Protein AF-A0A377XJC2-F1 (afdb_monomer_lite)

Foldseek 3Di:
DPDFDPDPPPCRQPNPLCVDPNSVVVCVVVDSVLSVPLDDVVPCCCPDLPVQDDVNVVVQVVVCVVLLFPTKHWDQAFLLVVLLVVQQVQAAAAAEEAEEPLDDVSNCCRNCVPRNHFYQYFDFDADPVRFTHAGDPVSLALVVSLVSCCVRPVVLSPPQARHSEYEGAQAHPRGHGDQLVVSQVRCFRNYQEYEHAPQQHSCLCVPVVSVSSRPSNDQAAQSGHKYWYKYFCVNPHPADDPPDVSGTGTIITGIHHHDDPPPD

Sequence (264 aa):
MDNSTFACPGASARCVFQKAPAGRQFYDFFGENVFRADMCNADVKLGDLLIHEGSAKHAQKFAAKVFNADKTYFVLNGTSAANKVVTNALLTRGDLVLFDRNNHKSNHHGALIQAGATPVYLEAARNPFGFIGGIDERCFDEHYLRDLIREAAPEKATASRPFRLAVIQLGTYDGTVYNARQVVDKIGHLCDYILFDSAWVGYEQFIPMMADCSPLLLELTPDDPGIFVTQSVHKQQAGSHRRRRSIKKITICAARRASVRTSG

Secondary structure (DSSP, 8-state):
--PPP-SSSTTGGGTTGGGSHHHHHHHHHH-HHHHHS---TT-GGG--TTTT-HHHHHHHHHHHHHTT-SEEEEETB-HHHHHHHHHHHH--TT-EEEEETT--HHHIIIIIIIS-PEEEEEPEEE-TT--EEEE-GGGG-HHHHHHHHHHH-GGGTT-SS-EEEEEE-SB-TTS-B--HHHHHHHHGGGEEEEEEE-TT-S-GGGSGGGGGG-TTSS---TTSPEEEEEEEHHHHSS---TTSTTS-B-EEEEEE--------

InterPro domains:
  IPR000310 Orn/Lys/Arg decarboxylase, major domain [PF01276] (2-239)
  IPR011193 Ornithine/lysine/arginine decarboxylase [PTHR45229] (1-239)
  IPR015421 Pyridoxal phosphate-dependent transferase, major domain [G3DSA:3.40.640.10] (1-248)
  IPR015424 Pyridoxal phosphate-dependent transferase [SSF53383] (3-239)

Organism: Klebsiella pneumoniae (NCBI:txid573)

Structure (mmCIF, N/CA/C/O backbone):
data_AF-A0A377XJC2-F1
#
_entry.id   AF-A0A377XJC2-F1
#
loop_
_atom_site.group_PDB
_atom_site.id
_atom_site.type_symbol
_atom_site.label_atom_id
_atom_site.label_alt_id
_atom_site.label_comp_id
_atom_site.label_asym_id
_atom_site.label_entity_id
_atom_site.label_seq_id
_atom_site.pdbx_PDB_ins_code
_atom_site.Cartn_x
_atom_site.Cartn_y
_atom_site.Cartn_z
_atom_site.occupancy
_atom_site.B_iso_or_equiv
_atom_site.auth_seq_id
_atom_site.auth_comp_id
_atom_site.auth_asym_id
_atom_site.auth_atom_id
_atom_site.pdbx_PDB_model_num
ATOM 1 N N . MET A 1 1 ? 13.275 -0.672 -35.357 1.00 45.28 1 MET A N 1
ATOM 2 C CA . MET A 1 1 ? 12.810 0.733 -35.282 1.00 45.28 1 MET A CA 1
ATOM 3 C C . MET A 1 1 ? 14.036 1.625 -35.365 1.00 45.28 1 MET A C 1
ATOM 5 O O . MET A 1 1 ? 14.743 1.753 -34.373 1.00 45.28 1 MET A O 1
ATOM 9 N N . ASP A 1 2 ? 14.295 2.193 -36.539 1.00 54.94 2 ASP A N 1
ATOM 10 C CA . ASP A 1 2 ? 15.455 3.056 -36.827 1.00 54.94 2 ASP A CA 1
ATOM 11 C C . ASP A 1 2 ? 15.127 4.552 -36.702 1.00 54.94 2 ASP A C 1
ATOM 13 O O . ASP A 1 2 ? 15.748 5.397 -37.336 1.00 54.94 2 ASP A O 1
ATOM 17 N N . ASN A 1 3 ? 14.135 4.900 -35.878 1.00 63.72 3 ASN A N 1
ATOM 18 C CA . ASN A 1 3 ? 13.777 6.297 -35.666 1.00 63.72 3 ASN A CA 1
ATOM 19 C C . ASN A 1 3 ? 14.796 6.972 -34.743 1.00 63.72 3 ASN A C 1
ATOM 21 O O . ASN A 1 3 ? 14.986 6.556 -33.598 1.00 63.72 3 ASN A O 1
ATOM 25 N N . SER A 1 4 ? 15.404 8.051 -35.229 1.00 65.88 4 SER A N 1
ATOM 26 C CA . SER A 1 4 ? 16.179 8.982 -34.411 1.00 65.88 4 SER A CA 1
ATOM 27 C C . SER A 1 4 ? 15.252 9.692 -33.423 1.00 65.88 4 SER A C 1
ATOM 29 O O . SER A 1 4 ? 14.307 10.364 -33.833 1.00 65.88 4 SER A O 1
ATOM 31 N N . THR A 1 5 ? 15.511 9.545 -32.121 1.00 73.75 5 THR A N 1
ATOM 32 C CA . THR A 1 5 ? 14.774 10.270 -31.077 1.00 73.75 5 THR A CA 1
ATOM 33 C C . THR A 1 5 ? 15.467 11.591 -30.744 1.00 73.75 5 THR A C 1
ATOM 35 O O . THR A 1 5 ? 16.640 11.623 -30.361 1.00 73.75 5 THR A O 1
ATOM 38 N N . PHE A 1 6 ? 14.720 12.685 -30.897 1.00 81.56 6 PHE A N 1
ATOM 39 C CA . PHE A 1 6 ? 15.116 14.038 -30.490 1.00 81.56 6 PHE A CA 1
ATOM 40 C C . PHE A 1 6 ? 14.438 14.474 -29.182 1.00 81.56 6 PHE A C 1
ATOM 42 O O . PHE A 1 6 ? 14.660 15.586 -28.709 1.00 81.56 6 PHE A O 1
ATOM 49 N N . ALA A 1 7 ? 13.607 13.605 -28.604 1.00 82.50 7 ALA A N 1
ATOM 50 C CA . ALA A 1 7 ? 12.978 13.819 -27.311 1.00 82.50 7 ALA A CA 1
ATOM 51 C C . ALA A 1 7 ? 13.877 13.305 -26.174 1.00 82.50 7 ALA A C 1
ATOM 53 O O . ALA A 1 7 ? 14.935 12.712 -26.394 1.00 82.50 7 ALA A O 1
ATOM 54 N N . CYS A 1 8 ? 13.452 13.525 -24.929 1.00 83.81 8 CYS A N 1
ATOM 55 C CA . CYS A 1 8 ? 14.100 12.897 -23.785 1.00 83.81 8 CYS A CA 1
ATOM 56 C C . CYS A 1 8 ? 13.982 11.358 -23.846 1.00 83.81 8 CYS A C 1
ATOM 58 O O . CYS A 1 8 ? 13.013 10.840 -24.400 1.00 83.81 8 CYS A O 1
ATOM 60 N N . PRO A 1 9 ? 14.908 10.616 -23.217 1.00 83.94 9 PRO A N 1
ATOM 61 C CA . PRO A 1 9 ? 16.118 11.072 -22.527 1.00 83.94 9 PRO A CA 1
ATOM 62 C C . PRO A 1 9 ? 17.224 11.518 -23.498 1.00 83.94 9 PRO A C 1
ATOM 64 O O . PRO A 1 9 ? 17.494 1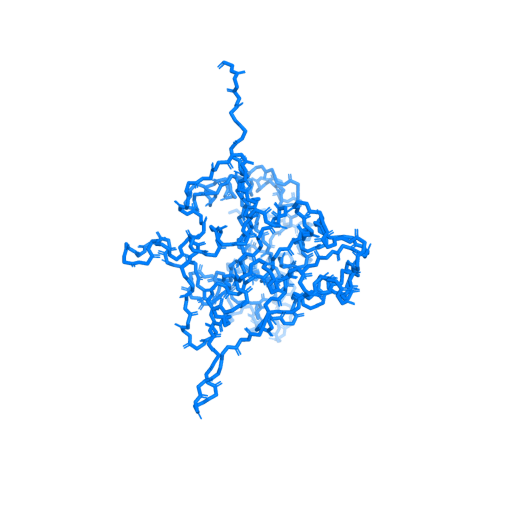0.862 -24.497 1.00 83.94 9 PRO A O 1
ATOM 67 N N . GLY A 1 10 ? 17.940 12.600 -23.159 1.00 78.00 10 GLY A N 1
ATOM 68 C CA . GLY A 1 10 ? 18.969 13.221 -24.019 1.00 78.00 10 GLY A CA 1
ATOM 69 C C . GLY A 1 10 ? 20.204 12.358 -24.319 1.00 78.00 10 GLY A C 1
ATOM 70 O O . GLY A 1 10 ? 21.077 12.764 -25.078 1.00 78.00 10 GLY A O 1
ATOM 71 N N . ALA A 1 11 ? 20.281 11.150 -23.751 1.00 63.25 11 ALA A N 1
ATOM 72 C CA . ALA A 1 11 ? 21.226 10.131 -24.192 1.00 63.25 11 ALA A CA 1
ATOM 73 C C . ALA A 1 11 ? 20.875 9.550 -25.582 1.00 63.25 11 ALA A C 1
ATOM 75 O O . ALA A 1 11 ? 21.709 8.844 -26.161 1.00 63.25 11 ALA A O 1
ATOM 76 N N . SER A 1 12 ? 19.665 9.839 -26.092 1.00 62.97 12 SER A N 1
ATOM 77 C CA . SER A 1 12 ? 19.114 9.458 -27.400 1.00 62.97 12 SER A CA 1
ATOM 78 C C . SER A 1 12 ? 19.504 8.038 -27.800 1.00 62.97 12 SER A C 1
ATOM 80 O O . SER A 1 12 ? 20.212 7.814 -28.783 1.00 62.97 12 SER A O 1
ATOM 82 N N . ALA A 1 13 ? 19.096 7.082 -26.962 1.00 57.19 13 ALA A N 1
ATOM 83 C CA . ALA A 1 13 ? 19.191 5.637 -27.159 1.00 57.19 13 ALA A CA 1
ATOM 84 C C . ALA A 1 13 ? 20.583 5.027 -27.442 1.00 57.19 13 ALA A C 1
ATOM 86 O O . ALA A 1 13 ? 20.635 3.821 -27.642 1.00 57.19 13 ALA A O 1
ATOM 87 N N . ARG A 1 14 ? 21.690 5.790 -27.468 1.00 62.31 14 ARG A N 1
ATOM 88 C CA . ARG A 1 14 ? 23.078 5.307 -27.705 1.00 62.31 14 ARG A CA 1
ATOM 89 C C . ARG A 1 14 ? 24.122 6.420 -27.554 1.00 62.31 14 ARG A C 1
ATOM 91 O O . ARG A 1 14 ? 25.222 6.199 -27.047 1.00 62.31 14 ARG A O 1
ATOM 98 N N . CYS A 1 15 ? 23.788 7.605 -28.066 1.00 64.88 15 CYS A N 1
ATOM 99 C CA . CYS A 1 15 ? 24.768 8.542 -28.616 1.00 64.88 15 CYS A CA 1
ATOM 100 C C . CYS A 1 15 ? 25.668 9.202 -27.565 1.00 64.88 15 CYS A C 1
ATOM 102 O O . CYS A 1 15 ? 26.802 9.552 -27.870 1.00 64.88 15 CYS A O 1
ATOM 104 N N . VAL A 1 16 ? 25.202 9.370 -26.326 1.00 78.38 16 VAL A N 1
ATOM 105 C CA . VAL A 1 16 ? 25.997 10.055 -25.291 1.00 78.38 16 VAL A CA 1
ATOM 106 C C . VAL A 1 16 ? 26.912 9.098 -24.532 1.00 78.38 16 VAL A C 1
ATOM 108 O O . VAL A 1 16 ? 28.078 9.420 -24.319 1.00 78.38 16 VAL A O 1
ATOM 111 N N . PHE A 1 17 ? 26.431 7.908 -24.159 1.00 84.00 17 PHE A N 1
ATOM 112 C CA . PHE A 1 17 ? 27.234 6.968 -23.370 1.00 84.00 17 PHE A CA 1
ATOM 113 C C . PHE A 1 17 ? 28.463 6.477 -24.141 1.00 84.00 17 PHE A C 1
ATOM 115 O O . PHE A 1 17 ? 29.541 6.379 -23.572 1.00 84.00 17 PHE A O 1
ATOM 122 N N . GLN A 1 18 ? 28.353 6.266 -25.452 1.00 84.06 18 GLN A N 1
ATOM 123 C CA . GLN A 1 18 ? 29.476 5.781 -26.259 1.00 84.06 18 GLN A CA 1
ATOM 124 C C . GLN A 1 18 ? 30.562 6.838 -26.536 1.00 84.06 18 GLN A C 1
ATOM 126 O O . GLN A 1 18 ? 31.640 6.477 -26.999 1.00 84.06 18 GLN A O 1
ATOM 131 N N . LYS A 1 19 ? 30.313 8.126 -26.246 1.00 87.38 19 LYS A N 1
ATOM 132 C CA . LYS A 1 19 ? 31.265 9.224 -26.505 1.00 87.38 19 LYS A CA 1
ATOM 133 C C . LYS A 1 19 ? 32.372 9.356 -25.457 1.00 87.38 19 LYS A C 1
ATOM 135 O O . LYS A 1 19 ? 33.352 10.046 -25.715 1.00 87.38 19 LYS A O 1
ATOM 140 N N . ALA A 1 20 ? 32.229 8.723 -24.291 1.00 90.38 20 ALA A N 1
ATOM 141 C CA . ALA A 1 20 ? 33.223 8.759 -23.220 1.00 90.38 20 ALA A CA 1
ATOM 142 C C . ALA A 1 20 ? 33.668 7.335 -22.836 1.00 90.38 20 ALA A C 1
ATOM 144 O O . ALA A 1 20 ? 32.813 6.449 -22.766 1.00 90.38 20 ALA A O 1
ATOM 145 N N . PRO A 1 21 ? 34.953 7.097 -22.499 1.00 93.19 21 PRO A N 1
ATOM 146 C CA . PRO A 1 21 ? 35.447 5.762 -22.142 1.00 93.19 21 PRO A CA 1
ATOM 147 C C . PRO A 1 21 ? 34.654 5.083 -21.013 1.00 93.19 21 PRO A C 1
ATOM 149 O O . PRO A 1 21 ? 34.264 3.923 -21.134 1.00 93.19 21 PRO A O 1
ATOM 152 N N . ALA A 1 22 ? 34.326 5.825 -19.949 1.00 93.88 22 ALA A N 1
ATOM 153 C CA . ALA A 1 22 ? 33.515 5.312 -18.842 1.00 93.88 22 ALA A CA 1
ATOM 154 C C . ALA A 1 22 ? 32.066 5.000 -19.261 1.00 93.88 22 ALA A C 1
ATOM 156 O O . ALA A 1 22 ? 31.475 4.013 -18.823 1.00 93.88 22 ALA A O 1
ATOM 157 N N . GLY A 1 23 ? 31.486 5.825 -20.137 1.00 90.62 23 GLY A N 1
ATOM 158 C CA . GLY A 1 23 ? 30.137 5.600 -20.652 1.00 90.62 23 GLY A CA 1
ATOM 159 C C . GLY A 1 23 ? 30.069 4.394 -21.591 1.00 90.62 23 GLY A C 1
ATOM 160 O O . GLY A 1 23 ? 29.071 3.676 -21.579 1.00 90.62 23 GLY A O 1
ATOM 161 N N . ARG A 1 24 ? 31.138 4.120 -22.350 1.00 90.69 24 ARG A N 1
ATOM 162 C CA . ARG A 1 24 ? 31.224 2.942 -23.214 1.00 90.69 24 ARG A CA 1
ATOM 163 C C . ARG A 1 24 ? 31.226 1.654 -22.396 1.00 90.69 24 ARG A C 1
ATOM 165 O O . ARG A 1 24 ? 30.429 0.771 -22.683 1.00 90.69 24 ARG A O 1
ATOM 172 N N . GLN A 1 25 ? 32.016 1.597 -21.322 1.00 94.00 25 GLN A N 1
ATOM 173 C CA . GLN A 1 25 ? 31.990 0.464 -20.388 1.00 94.00 25 GLN A CA 1
ATOM 174 C C . GLN A 1 25 ? 30.601 0.258 -19.767 1.00 94.00 25 GLN A C 1
ATOM 176 O O . GLN A 1 25 ? 30.126 -0.870 -19.666 1.00 94.00 25 GLN A O 1
ATOM 181 N N . PHE A 1 26 ? 29.918 1.345 -19.388 1.00 91.94 26 PHE A N 1
ATOM 182 C CA . PHE A 1 26 ? 28.549 1.279 -18.871 1.00 91.94 26 PHE A CA 1
ATOM 183 C C . PHE A 1 26 ? 27.562 0.737 -19.918 1.00 91.94 26 PHE A C 1
ATOM 185 O O . PHE A 1 26 ? 26.737 -0.121 -19.605 1.00 91.94 26 PHE A O 1
ATOM 192 N N . TYR A 1 27 ? 27.658 1.210 -21.162 1.00 90.44 27 TYR A N 1
ATOM 193 C CA . TYR A 1 27 ? 26.813 0.754 -22.264 1.00 90.44 27 TYR A CA 1
ATOM 194 C C . TYR A 1 27 ? 27.020 -0.734 -22.562 1.00 90.44 27 TYR A C 1
ATOM 196 O O . TYR A 1 27 ? 26.046 -1.484 -22.624 1.00 90.44 27 TYR A O 1
ATOM 204 N N . ASP A 1 28 ? 28.276 -1.165 -22.678 1.00 92.06 28 ASP A N 1
ATOM 205 C CA . ASP A 1 28 ? 28.629 -2.550 -22.993 1.00 92.06 28 ASP A CA 1
ATOM 206 C C . ASP A 1 28 ? 28.213 -3.506 -21.857 1.00 92.06 28 ASP A C 1
ATOM 208 O O . ASP A 1 28 ? 27.754 -4.614 -22.120 1.00 92.06 28 ASP A O 1
ATOM 212 N N . PHE A 1 29 ? 28.277 -3.061 -20.594 1.00 94.19 29 PHE A N 1
ATOM 213 C CA . PHE A 1 29 ? 27.854 -3.862 -19.441 1.00 94.19 29 PHE A CA 1
ATOM 214 C C . PHE A 1 29 ? 26.336 -4.089 -19.371 1.00 94.19 29 PHE A C 1
ATOM 216 O O . PHE A 1 29 ? 25.887 -5.202 -19.098 1.00 94.19 29 PHE A O 1
ATOM 223 N N . PHE A 1 30 ? 25.523 -3.041 -19.560 1.00 90.38 30 PHE A N 1
ATOM 224 C CA . PHE A 1 30 ? 24.058 -3.164 -19.466 1.00 90.38 30 PHE A CA 1
ATOM 225 C C . PHE A 1 30 ? 23.409 -3.665 -20.757 1.00 90.38 30 PHE A C 1
ATOM 227 O O . PHE A 1 30 ? 22.285 -4.173 -20.713 1.00 90.38 30 PHE A O 1
ATOM 234 N N . GLY A 1 31 ? 24.109 -3.529 -21.879 1.00 89.88 31 GLY A N 1
ATOM 235 C CA . GLY A 1 31 ? 23.603 -3.858 -23.196 1.00 89.88 31 GLY A CA 1
ATOM 236 C C . GLY A 1 31 ? 22.637 -2.805 -23.734 1.00 89.88 31 GLY A C 1
ATOM 237 O O . GLY A 1 31 ? 21.971 -2.060 -23.013 1.00 89.88 31 GLY A O 1
ATOM 238 N N . GLU A 1 32 ? 22.539 -2.774 -25.056 1.00 87.25 32 GLU A N 1
ATOM 239 C CA . GLU A 1 32 ? 21.805 -1.762 -25.808 1.00 87.25 32 GLU A CA 1
ATOM 240 C C . GLU A 1 32 ? 20.317 -1.651 -25.438 1.00 87.25 32 GLU A C 1
ATOM 242 O O . GLU A 1 32 ? 19.772 -0.549 -25.338 1.00 87.25 32 GLU A O 1
ATOM 247 N N . ASN A 1 33 ? 19.649 -2.789 -25.240 1.00 89.19 33 ASN A N 1
ATOM 248 C CA . ASN A 1 33 ? 18.191 -2.842 -25.129 1.00 89.19 33 ASN A CA 1
ATOM 249 C C . ASN A 1 33 ? 17.649 -2.022 -23.951 1.00 89.19 33 ASN A C 1
ATOM 251 O O . ASN A 1 33 ? 16.579 -1.430 -24.068 1.00 89.19 33 ASN A O 1
ATOM 255 N N . VAL A 1 34 ? 18.396 -1.926 -22.845 1.00 87.50 34 VAL A N 1
ATOM 256 C CA . VAL A 1 34 ? 18.001 -1.116 -21.679 1.00 87.50 34 VAL A CA 1
ATOM 257 C C . VAL A 1 34 ? 17.933 0.369 -22.033 1.00 87.50 34 VAL A C 1
ATOM 259 O O . VAL A 1 34 ? 17.029 1.061 -21.578 1.00 87.50 34 VAL A O 1
ATOM 262 N N . PHE A 1 35 ? 18.856 0.857 -22.861 1.00 86.12 35 PHE A N 1
ATOM 263 C CA . PHE A 1 35 ? 18.895 2.256 -23.291 1.00 86.12 35 PHE A CA 1
ATOM 264 C C . PHE A 1 35 ? 17.875 2.554 -24.383 1.00 86.12 35 PHE A C 1
ATOM 266 O O . PHE A 1 35 ? 17.343 3.656 -24.444 1.00 86.12 35 PHE A O 1
ATOM 273 N N . ARG A 1 36 ? 17.585 1.572 -25.241 1.00 85.38 36 ARG A N 1
ATOM 274 C CA . ARG A 1 36 ? 16.547 1.702 -26.270 1.00 85.38 36 ARG A CA 1
ATOM 275 C C . ARG A 1 36 ? 15.135 1.695 -25.699 1.00 85.38 36 ARG A C 1
ATOM 277 O O . ARG A 1 36 ? 14.255 2.319 -26.276 1.00 85.38 36 ARG A O 1
ATOM 284 N N . ALA A 1 37 ? 14.923 0.980 -24.598 1.00 87.56 37 ALA A N 1
ATOM 285 C CA . ALA A 1 37 ? 13.645 0.945 -23.898 1.00 87.56 37 ALA A CA 1
ATOM 286 C C . ALA A 1 37 ? 13.423 2.161 -22.976 1.00 87.56 37 ALA A C 1
ATOM 288 O O . ALA A 1 37 ? 12.311 2.347 -22.483 1.00 87.56 37 ALA A O 1
ATOM 289 N N . ASP A 1 38 ? 14.454 2.980 -22.738 1.00 87.38 38 ASP A N 1
ATOM 290 C CA . ASP A 1 38 ? 14.368 4.207 -21.942 1.00 87.38 38 ASP A CA 1
ATOM 291 C C . ASP A 1 38 ? 13.749 5.335 -22.782 1.00 87.38 38 ASP A C 1
ATOM 293 O O . ASP A 1 38 ? 14.438 6.116 -23.435 1.00 87.38 38 ASP A O 1
ATOM 297 N N . MET A 1 39 ? 12.418 5.348 -22.813 1.00 86.69 39 MET A N 1
ATOM 298 C CA . MET A 1 39 ? 11.574 6.271 -23.578 1.00 86.69 39 MET A CA 1
ATOM 299 C C . MET A 1 39 ? 10.798 7.207 -22.645 1.00 86.69 39 MET A C 1
ATOM 301 O O . MET A 1 39 ? 10.632 6.924 -21.452 1.00 86.69 39 MET A O 1
ATOM 305 N N . CYS A 1 40 ? 10.295 8.323 -23.179 1.00 88.25 40 CYS A N 1
ATOM 306 C CA . CYS A 1 40 ? 9.514 9.293 -22.407 1.00 88.25 40 CYS A CA 1
ATOM 307 C C . CYS A 1 40 ? 8.084 9.454 -22.941 1.00 88.25 40 CYS A C 1
ATOM 309 O O . CYS A 1 40 ? 7.644 8.757 -23.847 1.00 88.25 40 CYS A O 1
ATOM 311 N N . ASN A 1 41 ? 7.343 10.396 -22.362 1.00 88.44 41 ASN A N 1
ATOM 312 C CA . ASN A 1 41 ? 5.963 10.712 -22.729 1.00 88.44 41 ASN A CA 1
ATOM 313 C C . ASN A 1 41 ? 5.788 11.198 -24.182 1.00 88.44 41 ASN A C 1
ATOM 315 O O . ASN A 1 41 ? 4.673 11.165 -24.692 1.00 88.44 41 ASN A O 1
ATOM 319 N N . ALA A 1 42 ? 6.860 11.627 -24.860 1.00 88.38 42 ALA A N 1
ATOM 320 C CA . ALA A 1 42 ? 6.813 11.963 -26.285 1.00 88.38 42 ALA A CA 1
ATOM 321 C C . ALA A 1 42 ? 6.553 10.731 -27.178 1.00 88.38 42 ALA A C 1
ATOM 323 O O . ALA A 1 42 ? 6.053 10.868 -28.295 1.00 88.38 42 ALA A O 1
ATOM 324 N N . ASP A 1 43 ? 6.830 9.521 -26.683 1.00 86.62 43 ASP A N 1
ATOM 325 C CA . ASP A 1 43 ? 6.537 8.259 -27.360 1.00 86.62 43 ASP A CA 1
ATOM 326 C C . ASP A 1 43 ? 5.066 7.848 -27.156 1.00 86.62 43 ASP A C 1
ATOM 328 O O . ASP A 1 43 ? 4.743 6.813 -26.567 1.00 86.62 43 ASP A O 1
ATOM 332 N N . VAL A 1 44 ? 4.148 8.660 -27.692 1.00 90.50 44 VAL A N 1
ATOM 333 C CA . VAL A 1 44 ? 2.688 8.574 -27.463 1.00 90.50 44 VAL A CA 1
ATOM 334 C C . VAL A 1 44 ? 2.054 7.219 -27.803 1.00 90.50 44 VAL A C 1
ATOM 336 O O . VAL A 1 44 ? 0.982 6.890 -27.301 1.00 90.50 44 VAL A O 1
ATOM 339 N N . LYS A 1 45 ? 2.721 6.384 -28.612 1.00 89.81 45 LYS A N 1
ATOM 340 C CA . LYS A 1 45 ? 2.265 5.017 -28.928 1.00 89.81 45 LYS A CA 1
ATOM 341 C C . LYS A 1 45 ? 2.160 4.120 -27.688 1.00 89.81 45 LYS A C 1
ATOM 343 O O . LYS A 1 45 ? 1.413 3.145 -27.711 1.00 89.81 45 LYS A O 1
ATOM 348 N N . LEU A 1 46 ? 2.900 4.425 -26.621 1.00 88.94 46 LEU A N 1
ATOM 349 C CA . LEU A 1 46 ? 2.847 3.686 -25.355 1.00 88.94 46 LEU A CA 1
ATOM 350 C C . LEU A 1 46 ? 1.753 4.199 -24.402 1.00 88.94 46 LEU A C 1
ATOM 352 O O . LEU A 1 46 ? 1.485 3.561 -23.381 1.00 88.94 46 LEU A O 1
ATOM 356 N N . GLY A 1 47 ? 1.075 5.289 -24.763 1.00 92.88 47 GLY A N 1
ATOM 357 C CA . GLY A 1 47 ? 0.096 5.966 -23.921 1.00 92.88 47 GLY A CA 1
ATOM 358 C C . GLY A 1 47 ? 0.747 6.834 -22.846 1.00 92.88 47 GLY A C 1
ATOM 359 O O . GLY A 1 47 ? 1.903 7.235 -22.966 1.00 92.88 47 GLY A O 1
ATOM 360 N N . ASP A 1 48 ? -0.007 7.101 -21.781 1.00 92.31 48 ASP A N 1
ATOM 361 C CA . ASP A 1 48 ? 0.414 7.975 -20.686 1.00 92.31 48 ASP A CA 1
ATOM 362 C C . ASP A 1 48 ? 0.333 7.239 -19.339 1.00 92.31 48 ASP A C 1
ATOM 364 O O . ASP A 1 48 ? -0.715 6.720 -18.939 1.00 92.31 48 ASP A O 1
ATOM 368 N N . LEU A 1 49 ? 1.466 7.175 -18.634 1.00 89.69 49 LEU A N 1
ATOM 369 C CA . LEU A 1 49 ? 1.591 6.506 -17.336 1.00 89.69 49 LEU A CA 1
ATOM 370 C C . LEU A 1 49 ? 0.946 7.294 -16.186 1.00 89.69 49 LEU A C 1
ATOM 372 O O . LEU A 1 49 ? 0.498 6.673 -15.220 1.00 89.69 49 LEU A O 1
ATOM 376 N N . LEU A 1 50 ? 0.926 8.628 -16.269 1.00 90.38 50 LEU A N 1
ATOM 377 C CA . LEU A 1 50 ? 0.475 9.526 -15.207 1.00 90.38 50 LEU A CA 1
ATOM 378 C C . LEU A 1 50 ? -1.049 9.639 -15.194 1.00 90.38 50 LEU A C 1
ATOM 380 O O . LEU A 1 50 ? -1.645 9.481 -14.133 1.00 90.38 50 LEU A O 1
ATOM 384 N N . ILE A 1 51 ? -1.667 9.870 -16.356 1.00 93.19 51 ILE A N 1
ATOM 385 C CA . ILE A 1 51 ? -3.135 9.983 -16.481 1.00 93.19 51 ILE A CA 1
ATOM 386 C C . ILE A 1 51 ? -3.815 8.675 -16.911 1.00 93.19 51 ILE A C 1
ATOM 388 O O . ILE A 1 51 ? -5.037 8.610 -17.033 1.00 93.19 51 ILE A O 1
ATOM 392 N N . HIS A 1 52 ? -3.032 7.604 -17.057 1.00 92.19 52 HIS A N 1
ATOM 393 C CA . HIS A 1 52 ? -3.497 6.238 -17.298 1.00 92.19 52 HIS A CA 1
ATOM 394 C C . HIS A 1 52 ? -4.256 6.088 -18.624 1.00 92.19 52 HIS A C 1
ATOM 396 O O . HIS A 1 52 ? -5.455 5.783 -18.660 1.00 92.19 52 HIS A O 1
ATOM 402 N N . GLU A 1 53 ? -3.522 6.219 -19.728 1.00 94.19 53 GLU A N 1
ATOM 403 C CA . GLU A 1 53 ? -4.026 6.049 -21.095 1.00 94.19 53 GLU A CA 1
ATOM 404 C C . GLU A 1 53 ? -3.221 5.015 -21.893 1.00 94.19 53 GLU A C 1
ATOM 406 O O . GLU A 1 53 ? -2.106 4.640 -21.524 1.00 94.19 53 GLU A O 1
ATOM 411 N N . GLY A 1 54 ? -3.806 4.515 -22.985 1.00 95.06 54 GLY A N 1
ATOM 412 C CA . GLY A 1 54 ? -3.168 3.549 -23.883 1.00 95.06 54 GLY A CA 1
ATOM 413 C C . GLY A 1 54 ? -2.663 2.281 -23.182 1.00 95.06 54 GLY A C 1
ATOM 414 O O . GLY A 1 54 ? -3.330 1.708 -22.313 1.00 95.06 54 GLY A O 1
ATOM 415 N N . SER A 1 55 ? -1.464 1.838 -23.566 1.00 93.75 55 SER A N 1
ATOM 416 C CA . SER A 1 55 ? -0.857 0.591 -23.082 1.00 93.75 55 SER A CA 1
ATOM 417 C C . SER A 1 55 ? -0.619 0.592 -21.569 1.00 93.75 55 SER A C 1
ATOM 419 O O . SER A 1 55 ? -0.800 -0.444 -20.926 1.00 93.75 55 SER A O 1
ATOM 421 N N . ALA A 1 56 ? -0.297 1.747 -20.977 1.00 88.75 56 ALA A N 1
ATOM 422 C CA . ALA A 1 56 ? -0.142 1.884 -19.529 1.00 88.75 56 ALA A CA 1
ATOM 423 C C . ALA A 1 56 ? -1.437 1.531 -18.775 1.00 88.75 56 ALA A C 1
ATOM 425 O O . ALA A 1 56 ? -1.417 0.726 -17.838 1.00 88.75 56 ALA A O 1
ATOM 426 N N . LYS A 1 57 ? -2.580 2.062 -19.229 1.00 92.94 57 LYS A N 1
ATOM 427 C CA . LYS A 1 57 ? -3.902 1.749 -18.661 1.00 92.94 57 LYS A CA 1
ATOM 428 C C . LYS A 1 57 ? -4.267 0.281 -18.835 1.00 92.94 57 LYS A C 1
ATOM 430 O O . LYS A 1 57 ? -4.832 -0.328 -17.929 1.00 92.94 57 LYS A O 1
ATOM 435 N N . HIS A 1 58 ? -3.982 -0.286 -20.008 1.00 95.38 58 HIS A N 1
ATOM 436 C CA . HIS A 1 58 ? -4.284 -1.688 -20.295 1.00 95.38 58 HIS A CA 1
ATOM 437 C C . HIS A 1 58 ? -3.519 -2.626 -19.360 1.00 95.38 58 HIS A C 1
ATOM 439 O O . HIS A 1 58 ? -4.126 -3.534 -18.794 1.00 95.38 58 HIS A O 1
ATOM 445 N N . ALA A 1 59 ? -2.234 -2.358 -19.118 1.00 92.50 59 ALA A N 1
ATOM 446 C CA . ALA A 1 59 ? -1.429 -3.132 -18.178 1.00 92.50 59 ALA A CA 1
ATOM 447 C C . ALA A 1 59 ? -1.965 -3.039 -16.738 1.00 92.50 59 ALA A C 1
ATOM 449 O O . ALA A 1 59 ? -2.081 -4.054 -16.054 1.00 92.50 59 ALA A O 1
ATOM 450 N N . GLN A 1 60 ? -2.363 -1.844 -16.293 1.00 89.69 60 GLN A N 1
ATOM 451 C CA . GLN A 1 60 ? -2.980 -1.644 -14.977 1.00 89.69 60 GLN A CA 1
ATOM 452 C C . GLN A 1 60 ? -4.326 -2.369 -14.838 1.00 89.69 60 GLN A C 1
ATOM 454 O O . GLN A 1 60 ? -4.573 -3.016 -13.824 1.00 89.69 60 GLN A O 1
ATOM 459 N N . LYS A 1 61 ? -5.188 -2.316 -15.862 1.00 93.94 61 LYS A N 1
ATOM 460 C CA . LYS A 1 61 ? -6.461 -3.056 -15.884 1.00 93.94 61 LYS A CA 1
ATOM 461 C C . LYS A 1 61 ? -6.251 -4.568 -15.885 1.00 93.94 61 LYS A C 1
ATOM 463 O O . LYS A 1 61 ? -7.016 -5.284 -15.249 1.00 93.94 61 LYS A O 1
ATOM 468 N N . PHE A 1 62 ? -5.237 -5.056 -16.596 1.00 95.31 62 PHE A N 1
ATOM 469 C CA . PHE A 1 62 ? -4.883 -6.471 -16.573 1.00 95.31 62 PHE A CA 1
ATOM 470 C C . PHE A 1 62 ? -4.413 -6.898 -15.179 1.00 95.31 62 PHE A C 1
ATOM 472 O O . PHE A 1 62 ? -4.924 -7.876 -14.645 1.00 95.31 62 PHE A O 1
ATOM 479 N N . ALA A 1 63 ? -3.530 -6.119 -14.549 1.00 90.50 63 ALA A N 1
ATOM 480 C CA . ALA A 1 63 ? -3.105 -6.373 -13.175 1.00 90.50 63 ALA A CA 1
ATOM 481 C C . ALA A 1 63 ? -4.289 -6.361 -12.193 1.00 90.50 63 ALA A C 1
ATOM 483 O O . ALA A 1 63 ? -4.387 -7.254 -11.361 1.00 90.50 63 ALA A O 1
ATOM 484 N N . ALA A 1 64 ? -5.233 -5.425 -12.338 1.00 90.69 64 ALA A N 1
ATOM 485 C CA . ALA A 1 64 ? -6.438 -5.384 -11.510 1.00 90.69 64 ALA A CA 1
ATOM 486 C C . ALA A 1 64 ? -7.258 -6.685 -11.604 1.00 90.69 64 ALA A C 1
ATOM 488 O O . ALA A 1 64 ? -7.687 -7.207 -10.581 1.00 90.69 64 ALA A O 1
ATOM 489 N N . LYS A 1 65 ? -7.390 -7.269 -12.805 1.00 93.38 65 LYS A N 1
ATOM 490 C CA . LYS A 1 65 ? -8.037 -8.580 -12.987 1.00 93.38 65 LYS A CA 1
ATOM 491 C C . LYS A 1 65 ? -7.262 -9.715 -12.315 1.00 93.38 65 LYS A C 1
ATOM 493 O O . LYS A 1 65 ? -7.871 -10.539 -11.648 1.00 93.38 65 LYS A O 1
ATOM 498 N N . VAL A 1 66 ? -5.938 -9.755 -12.482 1.00 93.44 66 VAL A N 1
ATOM 499 C CA . VAL A 1 66 ? -5.080 -10.810 -11.906 1.00 93.44 66 VAL A CA 1
ATOM 500 C C . VAL A 1 66 ? -5.114 -10.791 -10.377 1.00 93.44 66 VAL A C 1
ATOM 502 O O . VAL A 1 66 ? -5.182 -11.845 -9.758 1.00 93.44 66 VAL A O 1
ATOM 505 N N . PHE A 1 67 ? -5.093 -9.600 -9.781 1.00 90.94 67 PHE A N 1
ATOM 506 C CA . PHE A 1 67 ? -5.094 -9.415 -8.331 1.00 90.94 67 PHE A CA 1
ATOM 507 C C . PHE A 1 67 ? -6.501 -9.279 -7.731 1.00 90.94 67 PHE A C 1
ATOM 509 O O . PHE A 1 67 ? -6.617 -9.019 -6.542 1.00 90.94 67 PHE A O 1
ATOM 516 N N . ASN A 1 68 ? -7.577 -9.483 -8.498 1.00 92.44 68 ASN A N 1
ATOM 517 C CA . ASN A 1 68 ? -8.961 -9.346 -8.019 1.00 92.44 68 ASN A CA 1
ATOM 518 C C . ASN A 1 68 ? -9.261 -7.987 -7.341 1.00 92.44 68 ASN A C 1
ATOM 520 O O . ASN 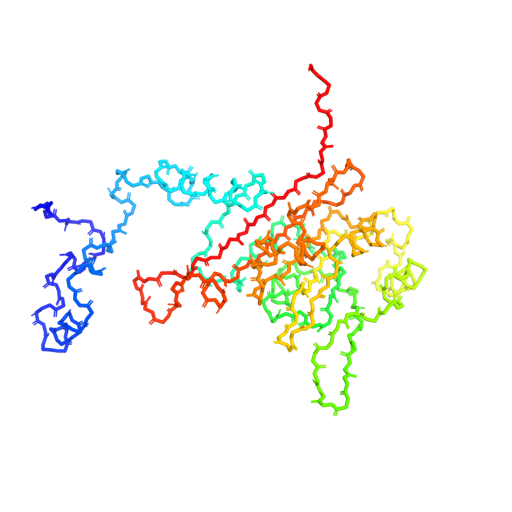A 1 68 ? -9.851 -7.911 -6.264 1.00 92.44 68 ASN A O 1
ATOM 524 N N . ALA A 1 69 ? -8.826 -6.896 -7.969 1.00 92.56 69 ALA A N 1
ATOM 525 C CA . ALA A 1 69 ? -9.002 -5.531 -7.480 1.00 92.56 69 ALA A CA 1
ATOM 526 C C . ALA A 1 69 ? -9.847 -4.691 -8.448 1.00 92.56 69 ALA A C 1
ATOM 528 O O . ALA A 1 69 ? -9.816 -4.912 -9.659 1.00 92.56 69 ALA A O 1
ATOM 529 N N . ASP A 1 70 ? -10.523 -3.653 -7.945 1.00 90.44 70 ASP A N 1
ATOM 530 C CA . ASP A 1 70 ? -11.289 -2.732 -8.800 1.00 90.44 70 ASP A CA 1
ATOM 531 C C . ASP A 1 70 ? -10.352 -1.902 -9.684 1.00 90.44 70 ASP A C 1
ATOM 533 O O . ASP A 1 70 ? -10.613 -1.638 -10.863 1.00 90.44 70 ASP A O 1
ATOM 537 N N . LYS A 1 71 ? -9.237 -1.458 -9.095 1.00 90.44 71 LYS A N 1
ATOM 538 C CA . LYS A 1 71 ? -8.186 -0.693 -9.768 1.00 90.44 71 LYS A CA 1
ATOM 539 C C . LYS A 1 71 ? -6.818 -1.102 -9.258 1.00 90.44 71 LYS A C 1
ATOM 541 O O . LYS A 1 71 ? -6.648 -1.444 -8.092 1.00 90.44 71 LYS A O 1
ATOM 546 N N . THR A 1 72 ? -5.831 -1.000 -10.141 1.00 92.56 72 THR A N 1
ATOM 547 C CA . THR A 1 72 ? -4.415 -1.142 -9.813 1.00 92.56 72 THR A CA 1
ATOM 548 C C . THR A 1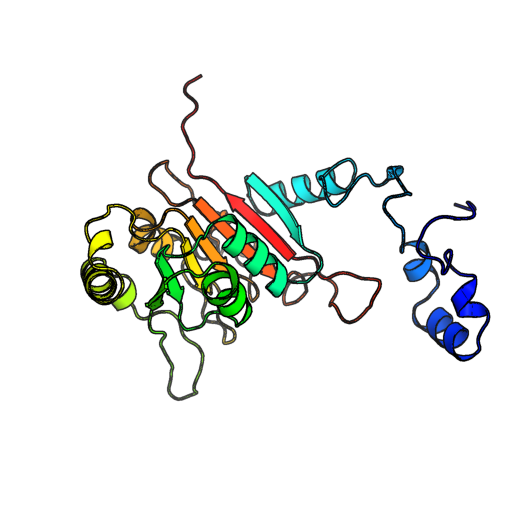 72 ? -3.649 0.068 -10.319 1.00 92.56 72 THR A C 1
ATOM 550 O O . THR A 1 72 ? -3.792 0.459 -11.475 1.00 92.56 72 THR A O 1
ATOM 553 N N . TYR A 1 73 ? -2.789 0.620 -9.468 1.00 92.88 73 TYR A N 1
ATOM 554 C CA . TYR A 1 73 ? -1.866 1.691 -9.824 1.00 92.88 73 TYR A CA 1
ATOM 555 C C . TYR A 1 73 ? -0.434 1.173 -9.801 1.00 92.88 73 TYR A C 1
ATOM 557 O O . TYR A 1 73 ? -0.015 0.525 -8.841 1.00 92.88 73 TYR A O 1
ATOM 565 N N . PHE A 1 74 ? 0.326 1.488 -10.848 1.00 93.50 74 PHE A N 1
ATOM 566 C CA . PHE A 1 74 ? 1.752 1.173 -10.917 1.00 93.50 74 PHE A CA 1
ATOM 567 C C . PHE A 1 74 ? 2.560 2.313 -10.317 1.00 93.50 74 PHE A C 1
ATOM 569 O O . PHE A 1 74 ? 2.745 3.360 -10.931 1.00 93.50 74 PHE A O 1
ATOM 576 N N . VAL A 1 75 ? 3.074 2.094 -9.111 1.00 90.25 75 VAL A N 1
ATOM 577 C CA . VAL A 1 75 ? 3.953 3.053 -8.444 1.00 90.25 75 VAL A CA 1
ATOM 578 C C . VAL A 1 75 ? 5.389 2.633 -8.668 1.00 90.25 75 VAL A C 1
ATOM 580 O O . VAL A 1 75 ? 5.776 1.539 -8.283 1.00 90.25 75 VAL A O 1
ATOM 583 N N . LEU A 1 76 ? 6.173 3.524 -9.267 1.00 88.31 76 LEU A N 1
ATOM 584 C CA . LEU A 1 76 ? 7.504 3.238 -9.804 1.00 88.31 76 LEU A CA 1
ATOM 585 C C . LEU A 1 76 ? 8.658 3.484 -8.808 1.00 88.31 76 LEU A C 1
ATOM 587 O O . LEU A 1 76 ? 9.817 3.136 -9.059 1.00 88.31 76 LEU A O 1
ATOM 591 N N . ASN A 1 77 ? 8.328 4.048 -7.643 1.00 87.94 77 ASN A N 1
ATOM 592 C CA . ASN A 1 77 ? 9.277 4.454 -6.604 1.00 87.94 77 ASN A CA 1
ATOM 593 C C . ASN A 1 77 ? 9.241 3.519 -5.375 1.00 87.94 77 ASN A C 1
ATOM 595 O O . ASN A 1 77 ? 9.747 3.866 -4.304 1.00 87.94 77 ASN A O 1
ATOM 599 N N . GLY A 1 78 ? 8.688 2.311 -5.540 1.00 87.44 78 GLY A N 1
ATOM 600 C CA . GLY A 1 78 ? 8.543 1.298 -4.490 1.00 87.44 78 GLY A CA 1
ATOM 601 C C . GLY A 1 78 ? 7.395 1.572 -3.509 1.00 87.44 78 GLY A C 1
ATOM 602 O O . GLY A 1 78 ? 6.837 2.671 -3.477 1.00 87.44 78 GLY A O 1
ATOM 603 N N . THR A 1 79 ? 7.098 0.591 -2.646 1.00 91.44 79 THR A N 1
ATOM 604 C CA . THR A 1 79 ? 6.013 0.681 -1.648 1.00 91.44 79 THR A CA 1
ATOM 605 C C . THR A 1 79 ? 6.148 1.881 -0.719 1.00 91.44 79 THR A C 1
ATOM 607 O O . THR A 1 79 ? 5.152 2.485 -0.347 1.00 91.44 79 THR A O 1
ATOM 610 N N . SER A 1 80 ? 7.371 2.343 -0.445 1.00 93.25 80 SER A N 1
ATOM 611 C CA . SER A 1 80 ? 7.580 3.566 0.333 1.00 93.25 80 SER A CA 1
ATOM 612 C C . SER A 1 80 ? 6.892 4.803 -0.249 1.00 93.25 80 SER A C 1
ATOM 614 O O . SER A 1 80 ? 6.546 5.702 0.515 1.00 93.25 80 SER A O 1
ATOM 616 N N . ALA A 1 81 ? 6.775 4.901 -1.577 1.00 94.19 81 ALA A N 1
ATOM 617 C CA . ALA A 1 81 ? 6.034 5.969 -2.241 1.00 94.19 81 ALA A CA 1
ATOM 618 C C . ALA A 1 81 ? 4.544 5.627 -2.334 1.00 94.19 81 ALA A C 1
ATOM 620 O O . ALA A 1 81 ? 3.724 6.500 -2.087 1.00 94.19 81 ALA A O 1
ATOM 621 N N . ALA A 1 82 ? 4.197 4.365 -2.612 1.00 94.06 82 ALA A N 1
ATOM 622 C CA . ALA A 1 82 ? 2.801 3.935 -2.702 1.00 94.06 82 ALA A CA 1
ATOM 623 C C . ALA A 1 82 ? 2.041 4.156 -1.389 1.00 94.06 82 ALA A C 1
ATOM 625 O O . ALA A 1 82 ? 0.955 4.719 -1.409 1.00 94.06 82 ALA A O 1
ATOM 626 N N . ASN A 1 83 ? 2.653 3.822 -0.252 1.00 96.69 83 ASN A N 1
ATOM 627 C CA . ASN A 1 83 ? 2.076 4.083 1.063 1.00 96.69 83 ASN A CA 1
ATOM 628 C C . ASN A 1 83 ? 1.789 5.571 1.260 1.00 96.69 83 ASN A C 1
ATOM 630 O O . ASN A 1 83 ? 0.706 5.924 1.696 1.00 96.69 83 ASN A O 1
ATOM 634 N N . LYS A 1 84 ? 2.722 6.453 0.870 1.00 97.00 84 LYS A N 1
ATOM 635 C CA . LYS A 1 84 ? 2.510 7.904 0.961 1.00 97.00 84 LYS A CA 1
ATOM 636 C C . LYS A 1 84 ? 1.380 8.372 0.055 1.00 97.00 84 LYS A C 1
ATOM 638 O O . LYS A 1 84 ? 0.641 9.257 0.457 1.00 97.00 84 LYS A O 1
ATOM 643 N N . VAL A 1 85 ? 1.248 7.804 -1.144 1.00 95.69 85 VAL A N 1
ATOM 644 C CA . VAL A 1 85 ? 0.122 8.114 -2.035 1.00 95.69 85 VAL A CA 1
ATOM 645 C C . VAL A 1 85 ? -1.195 7.753 -1.353 1.00 95.69 85 VAL A C 1
ATOM 647 O O . VAL A 1 85 ? -2.077 8.599 -1.299 1.00 95.69 85 VAL A O 1
ATOM 650 N N . VAL A 1 86 ? -1.311 6.550 -0.779 1.00 96.50 86 VAL A N 1
ATOM 651 C CA . VAL A 1 86 ? -2.535 6.122 -0.082 1.00 96.50 86 VAL A CA 1
ATOM 652 C C . VAL A 1 86 ? -2.811 7.001 1.137 1.00 96.50 86 VAL A C 1
ATOM 654 O O . VAL A 1 86 ? -3.899 7.555 1.256 1.00 96.50 86 VAL A O 1
ATOM 657 N N . THR A 1 87 ? -1.829 7.187 2.022 1.00 97.62 87 THR A N 1
ATOM 658 C CA . THR A 1 87 ? -2.040 7.940 3.264 1.00 97.62 87 THR A CA 1
ATOM 659 C C . THR A 1 87 ? -2.373 9.404 2.994 1.00 97.62 87 THR A C 1
ATOM 661 O O . THR A 1 87 ? -3.316 9.907 3.582 1.00 97.62 87 THR A O 1
ATOM 664 N N . ASN A 1 88 ? -1.666 10.081 2.079 1.00 97.44 88 ASN A N 1
ATOM 665 C CA . ASN A 1 88 ? -1.952 11.487 1.755 1.00 97.44 88 ASN A CA 1
ATOM 666 C C . ASN A 1 88 ? -3.239 11.663 0.932 1.00 97.44 88 ASN A C 1
ATOM 668 O O . ASN A 1 88 ? -3.757 12.771 0.861 1.00 97.44 88 ASN A O 1
ATOM 672 N N . ALA A 1 89 ? -3.746 10.608 0.288 1.00 96.44 89 ALA A N 1
ATOM 673 C CA . ALA A 1 89 ? -5.034 10.664 -0.399 1.00 96.44 89 ALA A CA 1
ATOM 674 C C . ALA A 1 89 ? -6.223 10.518 0.563 1.00 96.44 89 ALA A C 1
ATOM 676 O O . ALA A 1 89 ? -7.306 11.015 0.263 1.00 96.44 89 ALA A O 1
ATOM 677 N N . LEU A 1 90 ? -6.046 9.801 1.679 1.00 96.38 90 LEU A N 1
ATOM 678 C CA . LEU A 1 90 ? -7.142 9.450 2.586 1.00 96.38 90 LEU A CA 1
ATOM 679 C C . LEU A 1 90 ? -7.182 10.277 3.866 1.00 96.38 90 LEU A C 1
ATOM 681 O O . LEU A 1 90 ? -8.281 10.508 4.365 1.00 96.38 90 LEU A O 1
ATOM 685 N N . LEU A 1 91 ? -6.019 10.661 4.394 1.00 98.12 91 LEU A N 1
ATOM 686 C CA . LEU A 1 91 ? -5.879 11.314 5.691 1.00 98.12 91 LEU A CA 1
ATOM 687 C C . LEU A 1 91 ? -5.677 12.820 5.543 1.00 98.12 91 LEU A C 1
ATOM 689 O O . LEU A 1 91 ? -4.934 13.280 4.675 1.00 98.12 91 LEU A O 1
ATOM 693 N N . THR A 1 92 ? -6.266 13.567 6.468 1.00 96.81 92 THR A N 1
ATOM 694 C CA . THR A 1 92 ? -5.977 14.976 6.731 1.00 96.81 92 THR A CA 1
ATOM 695 C C . THR A 1 92 ? -5.569 15.187 8.191 1.00 96.81 92 THR A C 1
ATOM 697 O O . THR A 1 92 ? -5.628 14.278 9.025 1.00 96.81 92 THR A O 1
ATOM 700 N N . ARG A 1 93 ? -5.137 16.407 8.518 1.00 96.88 93 ARG A N 1
ATOM 701 C CA . ARG A 1 93 ? -4.716 16.760 9.872 1.00 96.88 93 ARG A CA 1
ATOM 702 C C . ARG A 1 93 ? -5.865 16.549 10.856 1.00 96.88 93 ARG A C 1
ATOM 704 O O . ARG A 1 93 ? -6.957 17.069 10.653 1.00 96.88 93 ARG A O 1
ATOM 711 N N . GLY A 1 94 ? -5.575 15.849 11.950 1.00 90.88 94 GLY A N 1
ATOM 712 C CA . GLY A 1 94 ? -6.544 15.560 13.008 1.00 90.88 94 GLY A CA 1
ATOM 713 C C . GLY A 1 94 ? -7.395 14.312 12.768 1.00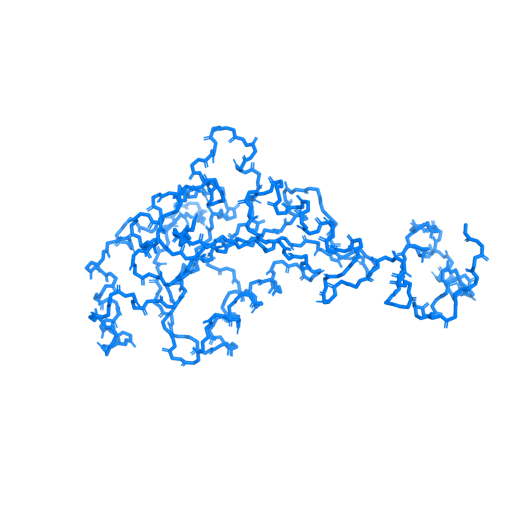 90.88 94 GLY A C 1
ATOM 714 O O . GLY A 1 94 ? -8.116 13.908 13.678 1.00 90.88 94 GLY A O 1
ATOM 715 N N . ASP A 1 95 ? -7.312 13.658 11.605 1.00 97.81 95 ASP A N 1
ATOM 716 C CA . ASP A 1 95 ? -7.896 12.324 11.429 1.00 97.81 95 ASP A CA 1
ATOM 717 C C . ASP A 1 95 ? -7.242 11.315 12.372 1.00 97.81 95 ASP A C 1
ATOM 719 O O . ASP A 1 95 ? -6.037 11.382 12.622 1.00 97.81 95 ASP A O 1
ATOM 723 N N . LEU A 1 96 ? -8.026 10.355 12.869 1.00 98.44 96 LEU A N 1
ATOM 724 C CA . LEU A 1 96 ? -7.467 9.219 13.592 1.00 98.44 96 LEU A CA 1
ATOM 725 C C . LEU A 1 96 ? -7.022 8.149 12.603 1.00 98.44 96 LEU A C 1
ATOM 727 O O . LEU A 1 96 ? -7.772 7.772 11.694 1.00 98.44 96 LEU A O 1
ATOM 731 N N . VAL A 1 97 ? -5.817 7.630 12.822 1.00 98.62 97 VAL A N 1
ATOM 732 C CA . VAL A 1 97 ? -5.282 6.478 12.099 1.00 98.62 97 VAL A CA 1
ATOM 733 C C . VAL A 1 97 ? -5.004 5.342 13.082 1.00 98.62 97 VAL A C 1
ATOM 735 O O . VAL A 1 97 ? -4.224 5.505 14.021 1.00 98.62 97 VAL A O 1
ATOM 738 N N . LEU A 1 98 ? -5.638 4.189 12.867 1.00 98.62 98 LEU A N 1
ATOM 739 C CA . LEU A 1 98 ? -5.362 2.980 13.639 1.00 98.62 98 LEU A CA 1
ATOM 740 C C . LEU A 1 98 ? -4.054 2.372 13.126 1.00 98.62 98 LEU A C 1
ATOM 742 O O . LEU A 1 98 ? -3.934 2.035 11.946 1.00 98.62 98 LEU A O 1
ATOM 746 N N . PHE A 1 99 ? -3.037 2.312 13.976 1.00 98.62 99 PHE A N 1
ATOM 747 C CA . PHE A 1 99 ? -1.657 2.246 13.519 1.00 98.62 99 PHE A CA 1
ATOM 748 C C . PHE A 1 99 ? -0.912 1.056 14.124 1.00 98.62 99 PHE A C 1
ATOM 750 O O . PHE A 1 99 ? -0.462 1.106 15.269 1.00 98.62 99 PHE A O 1
ATOM 757 N N . ASP A 1 100 ? -0.711 0.004 13.327 1.00 98.44 100 ASP A N 1
ATOM 758 C CA . ASP A 1 100 ? 0.161 -1.120 13.688 1.00 98.44 100 ASP A CA 1
ATOM 759 C C . ASP A 1 100 ? 1.556 -0.603 14.076 1.00 98.44 100 ASP A C 1
ATOM 761 O O . ASP A 1 100 ? 2.197 0.129 13.311 1.00 98.44 100 ASP A O 1
ATOM 765 N N . ARG A 1 101 ? 2.042 -0.957 15.271 1.00 97.56 101 ARG A N 1
ATOM 766 C CA . ARG A 1 101 ? 3.353 -0.509 15.756 1.00 97.56 101 ARG A CA 1
ATOM 767 C C . ARG A 1 101 ? 4.521 -1.082 14.949 1.00 97.56 101 ARG A C 1
ATOM 769 O O . ARG A 1 101 ? 5.609 -0.508 14.986 1.00 97.56 101 ARG A O 1
ATOM 776 N N . ASN A 1 102 ? 4.308 -2.157 14.190 1.00 97.75 102 ASN A N 1
ATOM 777 C CA . ASN A 1 102 ? 5.296 -2.733 13.276 1.00 97.75 102 ASN A CA 1
ATOM 778 C C . ASN A 1 102 ? 5.450 -1.954 11.962 1.00 97.75 102 ASN A C 1
ATOM 780 O O . ASN A 1 102 ? 6.369 -2.233 11.187 1.00 97.75 102 ASN A O 1
ATOM 784 N N . ASN A 1 103 ? 4.570 -0.985 11.697 1.00 98.38 103 ASN A N 1
ATOM 785 C CA . ASN A 1 103 ? 4.519 -0.286 10.423 1.00 98.38 103 ASN A CA 1
ATOM 786 C C . ASN A 1 103 ? 5.880 0.248 9.957 1.00 98.38 103 ASN A C 1
ATOM 788 O O . ASN A 1 103 ? 6.651 0.872 10.686 1.00 98.38 103 ASN A O 1
ATOM 792 N N . HIS A 1 104 ? 6.154 0.073 8.665 1.00 98.12 104 HIS A N 1
ATOM 793 C CA . HIS A 1 104 ? 7.383 0.574 8.067 1.00 98.12 104 HIS A CA 1
ATOM 794 C C . HIS A 1 104 ? 7.443 2.112 8.124 1.00 98.12 104 HIS A C 1
ATOM 796 O O . HIS A 1 104 ? 6.430 2.804 7.994 1.00 98.12 104 HIS A O 1
ATOM 802 N N . LYS A 1 105 ? 8.657 2.682 8.200 1.00 97.94 105 LYS A N 1
ATOM 803 C CA . LYS A 1 105 ? 8.896 4.141 8.271 1.00 97.94 105 LYS A CA 1
ATOM 804 C C . LYS A 1 105 ? 8.148 4.974 7.221 1.00 97.94 105 LYS A C 1
ATOM 806 O O . LYS A 1 105 ? 7.889 6.153 7.438 1.00 97.94 105 LYS A O 1
ATOM 811 N N . SER A 1 106 ? 7.803 4.396 6.066 1.00 97.69 106 SER A N 1
ATOM 812 C CA . SER A 1 106 ? 7.001 5.094 5.052 1.00 97.69 106 SER A CA 1
ATOM 813 C C . SER A 1 106 ? 5.591 5.433 5.518 1.00 97.69 106 SER A C 1
ATOM 815 O O . SER A 1 106 ? 5.122 6.501 5.139 1.00 97.69 106 SER A O 1
ATOM 817 N N . ASN A 1 107 ? 4.958 4.582 6.330 1.00 98.06 107 ASN A N 1
ATOM 818 C CA . ASN A 1 107 ? 3.636 4.837 6.907 1.00 98.06 107 ASN A CA 1
ATOM 819 C C . ASN A 1 107 ? 3.728 5.933 7.969 1.00 98.06 107 ASN A C 1
ATOM 821 O O . ASN A 1 107 ? 2.923 6.856 7.945 1.00 98.06 107 ASN A O 1
ATOM 825 N N . HIS A 1 108 ? 4.775 5.921 8.803 1.00 98.31 108 HIS A N 1
ATOM 826 C CA . HIS A 1 108 ? 5.039 7.017 9.744 1.00 98.31 108 HIS A CA 1
ATOM 827 C C . HIS A 1 108 ? 5.216 8.357 9.016 1.00 98.31 108 HIS A C 1
ATOM 829 O O . HIS A 1 108 ? 4.609 9.358 9.384 1.00 98.31 108 HIS A O 1
ATOM 835 N N . HIS A 1 109 ? 6.011 8.377 7.941 1.00 98.25 109 HIS A N 1
ATOM 836 C CA . HIS A 1 109 ? 6.220 9.596 7.161 1.00 98.25 109 HIS A CA 1
ATOM 837 C C . HIS A 1 109 ? 4.939 10.051 6.451 1.00 98.25 109 HIS A C 1
ATOM 839 O O . HIS A 1 109 ? 4.661 11.242 6.424 1.00 98.25 109 HIS A O 1
ATOM 845 N N . GLY A 1 110 ? 4.191 9.128 5.846 1.00 98.00 110 GLY A N 1
ATOM 846 C CA . GLY A 1 110 ? 3.008 9.450 5.052 1.00 98.00 110 GLY A CA 1
ATOM 847 C C . GLY A 1 110 ? 1.797 9.844 5.895 1.00 98.00 110 GLY A C 1
ATOM 848 O O . GLY A 1 110 ? 1.213 10.895 5.661 1.00 98.00 110 GLY A O 1
ATOM 849 N N . ALA A 1 111 ? 1.424 9.015 6.870 1.00 98.19 111 ALA A N 1
ATOM 850 C CA . ALA A 1 111 ? 0.229 9.226 7.682 1.00 98.19 111 ALA A CA 1
ATOM 851 C C . ALA A 1 111 ? 0.447 10.281 8.774 1.00 98.19 111 ALA A C 1
ATOM 853 O O . ALA A 1 111 ? -0.363 11.187 8.930 1.00 98.19 111 ALA A O 1
ATOM 854 N N . LEU A 1 112 ? 1.551 10.185 9.520 1.00 98.00 112 LEU A N 1
ATOM 855 C CA . LEU A 1 112 ? 1.721 10.984 10.738 1.00 98.00 112 LEU A CA 1
ATOM 856 C C . LEU A 1 112 ? 2.405 12.320 10.444 1.00 98.00 112 LEU A C 1
ATOM 858 O O . LEU A 1 112 ? 1.936 13.365 10.873 1.00 98.00 112 LEU A O 1
ATOM 862 N N . ILE A 1 113 ? 3.503 12.303 9.682 1.00 97.75 113 ILE A N 1
ATOM 863 C CA . ILE A 1 113 ? 4.304 13.515 9.440 1.00 97.75 113 ILE A CA 1
ATOM 864 C C . ILE A 1 113 ? 3.714 14.369 8.311 1.00 97.75 113 ILE A C 1
ATOM 866 O O . ILE A 1 113 ? 3.581 15.578 8.466 1.00 97.75 113 ILE A O 1
ATOM 870 N N . GLN A 1 114 ? 3.395 13.762 7.163 1.00 98.19 114 GLN A N 1
ATOM 871 C CA . GLN A 1 114 ? 2.906 14.495 5.990 1.00 98.19 114 GLN A CA 1
ATOM 872 C C . GLN A 1 114 ? 1.424 14.849 6.111 1.00 98.19 114 GLN A C 1
ATOM 874 O O . GLN A 1 114 ? 1.082 16.026 6.024 1.00 98.19 114 GLN A O 1
ATOM 879 N N . ALA A 1 115 ? 0.560 13.856 6.348 1.00 97.94 115 ALA A N 1
ATOM 880 C CA . ALA A 1 115 ? -0.876 14.098 6.475 1.00 97.94 115 ALA A CA 1
ATOM 881 C C . ALA A 1 115 ? -1.272 14.701 7.838 1.00 97.94 115 ALA A C 1
ATOM 883 O O . ALA A 1 115 ? -2.285 15.388 7.927 1.00 97.94 115 ALA A O 1
ATOM 884 N N . GLY A 1 116 ? -0.466 14.514 8.892 1.00 97.75 116 GLY A N 1
ATOM 885 C CA . GLY A 1 116 ? -0.756 15.063 10.221 1.00 97.75 116 GLY A CA 1
ATOM 886 C C . GLY A 1 116 ? -1.858 14.314 10.976 1.00 97.75 116 GLY A C 1
ATOM 887 O O . GLY A 1 116 ? -2.553 14.929 11.786 1.00 97.75 116 GLY A O 1
ATOM 888 N N . ALA A 1 117 ? -2.054 13.026 10.680 1.00 98.00 117 ALA A N 1
ATOM 889 C CA . ALA A 1 117 ? -3.018 12.186 11.381 1.00 98.00 117 ALA A CA 1
ATOM 890 C C . ALA A 1 117 ? -2.529 11.828 12.793 1.00 98.00 117 ALA A C 1
ATOM 892 O O . ALA A 1 117 ? -1.329 11.646 13.027 1.00 98.00 117 ALA A O 1
ATOM 893 N N . THR A 1 118 ? -3.472 11.680 13.718 1.00 97.94 118 THR A N 1
ATOM 894 C CA . THR A 1 118 ? -3.222 11.280 15.104 1.00 97.94 118 THR A CA 1
ATOM 895 C C . THR A 1 118 ? -3.275 9.752 15.204 1.00 97.94 118 THR A C 1
ATOM 897 O O . THR A 1 118 ? -4.315 9.156 14.910 1.00 97.94 118 THR A O 1
ATOM 900 N N . PRO A 1 119 ? -2.173 9.084 15.584 1.00 98.06 119 PRO A N 1
ATOM 901 C CA . PRO A 1 119 ? -2.140 7.632 15.664 1.00 98.06 119 PRO A CA 1
ATOM 902 C C . PRO A 1 119 ? -2.788 7.118 16.949 1.00 98.06 119 PRO A C 1
ATOM 904 O O . PRO A 1 119 ? -2.490 7.610 18.035 1.00 98.06 119 PRO A O 1
ATOM 907 N N . VAL A 1 120 ? -3.564 6.045 16.825 1.00 98.31 120 VAL A N 1
ATOM 908 C CA . VAL A 1 120 ? -3.845 5.113 17.924 1.00 98.31 120 VAL A CA 1
ATOM 909 C C . VAL A 1 120 ? -3.030 3.856 17.649 1.00 98.31 120 VAL A C 1
ATOM 911 O O . VAL A 1 120 ? -3.246 3.188 16.639 1.00 98.31 120 VAL A O 1
ATOM 914 N N . TYR A 1 121 ? -2.024 3.588 18.482 1.00 98.19 121 TYR A N 1
ATOM 915 C CA . TYR A 1 121 ? -1.081 2.498 18.237 1.00 98.19 121 TYR A CA 1
ATOM 916 C C . TYR A 1 121 ? -1.639 1.151 18.686 1.00 98.19 121 TYR A C 1
ATOM 918 O O . TYR A 1 121 ? -2.222 1.060 19.759 1.00 98.19 121 TYR A O 1
ATOM 926 N N . LEU A 1 122 ? -1.378 0.115 17.890 1.00 98.00 122 LEU A N 1
ATOM 927 C CA . LEU A 1 122 ? -1.632 -1.278 18.252 1.00 98.00 122 LEU A CA 1
ATOM 928 C C . LEU A 1 122 ? -0.324 -1.947 18.651 1.00 98.00 122 LEU A C 1
ATOM 930 O O . LEU A 1 122 ? 0.618 -1.975 17.850 1.00 98.00 122 LEU A O 1
ATOM 934 N N . GLU A 1 123 ? -0.236 -2.470 19.871 1.00 96.69 123 GLU A N 1
ATOM 935 C CA . GLU A 1 123 ? 0.952 -3.194 20.305 1.00 96.69 123 GLU A CA 1
ATOM 936 C C . GLU A 1 123 ? 1.147 -4.489 19.513 1.00 96.69 123 GLU A C 1
ATOM 938 O O . GLU A 1 123 ? 0.201 -5.182 19.140 1.00 96.69 123 GLU A O 1
ATOM 943 N N . ALA A 1 124 ? 2.414 -4.821 19.272 1.00 94.06 124 ALA A N 1
ATOM 944 C CA . ALA A 1 124 ? 2.807 -6.007 18.534 1.00 94.06 124 ALA A CA 1
ATOM 945 C C . ALA A 1 124 ? 3.599 -6.965 19.419 1.00 94.06 124 ALA A C 1
ATOM 947 O O . ALA A 1 124 ? 4.493 -6.554 20.164 1.00 94.06 124 ALA A O 1
ATOM 948 N N . ALA A 1 125 ? 3.316 -8.253 19.273 1.00 95.50 125 ALA A N 1
ATOM 949 C CA . ALA A 1 125 ? 4.012 -9.310 19.975 1.00 95.50 125 ALA A CA 1
ATOM 950 C C . ALA A 1 125 ? 5.477 -9.426 19.520 1.00 95.50 125 ALA A C 1
ATOM 952 O O . ALA A 1 125 ? 5.840 -9.190 18.357 1.00 95.50 125 ALA A O 1
ATOM 953 N N . ARG A 1 126 ? 6.331 -9.829 20.461 1.00 97.31 126 ARG A N 1
ATOM 954 C CA . ARG A 1 126 ? 7.721 -10.239 20.237 1.00 97.31 126 ARG A CA 1
ATOM 955 C C . ARG A 1 126 ? 7.975 -11.529 21.000 1.00 97.31 126 ARG A C 1
ATOM 957 O O . ARG A 1 126 ? 7.516 -11.675 22.128 1.00 97.31 126 ARG A O 1
ATOM 964 N N . ASN A 1 127 ? 8.700 -12.458 20.389 1.00 95.50 127 ASN A N 1
ATOM 965 C CA . ASN A 1 127 ? 9.139 -13.680 21.064 1.00 95.50 127 ASN A CA 1
ATOM 966 C C . ASN A 1 127 ? 10.550 -13.489 21.677 1.00 95.50 127 ASN A C 1
ATOM 968 O O . ASN A 1 127 ? 11.186 -12.461 21.424 1.00 95.50 127 ASN A O 1
ATOM 972 N N . PRO A 1 128 ? 11.087 -14.461 22.442 1.00 98.00 128 PRO A N 1
ATOM 973 C CA . PRO A 1 128 ? 12.435 -14.367 23.023 1.00 98.00 128 PRO A CA 1
ATOM 974 C C . PRO A 1 128 ? 13.582 -14.218 22.008 1.00 98.00 128 PRO A C 1
ATOM 976 O O . PRO A 1 128 ? 14.675 -13.804 22.383 1.00 98.00 128 PRO A O 1
ATOM 979 N N . PHE A 1 129 ? 13.344 -14.525 20.729 1.00 96.75 129 PHE A N 1
ATOM 980 C CA . PHE A 1 129 ? 14.304 -14.319 19.638 1.00 96.75 129 PHE A CA 1
ATOM 981 C C . PHE A 1 129 ? 14.239 -12.905 19.044 1.00 96.75 129 PHE A C 1
ATOM 983 O O . PHE A 1 129 ? 15.016 -12.570 18.154 1.00 96.75 129 PHE A O 1
ATOM 990 N N . GLY A 1 130 ? 13.308 -12.072 19.515 1.00 96.25 130 GLY A N 1
ATOM 991 C CA . GLY A 1 130 ? 13.074 -10.732 18.994 1.00 96.25 130 GLY A CA 1
ATOM 992 C C . GLY A 1 130 ? 12.311 -10.702 17.670 1.00 96.25 130 GLY A C 1
ATOM 993 O O . GLY A 1 130 ? 12.238 -9.636 17.060 1.00 96.25 130 GLY A O 1
ATOM 994 N N . PHE A 1 131 ? 11.728 -11.825 17.229 1.00 97.44 131 PHE A N 1
ATOM 995 C CA . PHE A 1 131 ? 10.972 -11.861 15.978 1.00 97.44 131 PHE A CA 1
ATOM 996 C C . PHE A 1 131 ? 9.751 -10.954 16.037 1.00 97.44 131 PHE A C 1
ATOM 998 O O . PHE A 1 131 ? 9.028 -10.904 17.036 1.00 97.44 131 PHE A O 1
ATOM 1005 N N . ILE A 1 132 ? 9.522 -10.268 14.925 1.00 97.50 132 ILE A N 1
ATOM 1006 C CA . ILE A 1 132 ? 8.395 -9.386 14.681 1.00 97.50 132 ILE A CA 1
ATOM 1007 C C . ILE A 1 132 ? 7.142 -10.246 14.491 1.00 97.50 132 ILE A C 1
ATOM 1009 O O . ILE A 1 132 ? 6.869 -10.738 13.394 1.00 97.50 132 ILE A O 1
ATOM 1013 N N . GLY A 1 133 ? 6.388 -10.417 15.577 1.00 97.62 133 GLY A N 1
ATOM 1014 C CA . GLY A 1 133 ? 5.069 -11.038 15.571 1.00 97.62 133 GLY A CA 1
ATOM 1015 C C . GLY A 1 133 ? 3.964 -10.079 15.128 1.00 97.62 133 GLY A C 1
ATOM 1016 O O . GLY A 1 133 ? 4.211 -8.913 14.802 1.00 97.62 133 GLY A O 1
ATOM 1017 N N . GLY A 1 134 ? 2.734 -10.591 15.134 1.00 97.00 134 GLY A N 1
ATOM 1018 C CA . GLY A 1 134 ? 1.534 -9.817 14.838 1.00 97.00 134 GLY A CA 1
ATOM 1019 C C . GLY A 1 134 ? 1.093 -8.908 15.989 1.00 97.00 134 GLY A C 1
ATOM 1020 O O . GLY A 1 134 ? 1.708 -8.879 17.055 1.00 97.00 134 GLY A O 1
ATOM 1021 N N . ILE A 1 135 ? 0.022 -8.163 15.749 1.00 97.94 135 ILE A N 1
ATOM 1022 C CA . ILE A 1 135 ? -0.703 -7.346 16.716 1.00 97.94 135 ILE A CA 1
ATOM 1023 C C . ILE A 1 135 ? -1.277 -8.265 17.798 1.00 97.94 135 ILE A C 1
ATOM 1025 O O . ILE A 1 135 ? -1.749 -9.362 17.496 1.00 97.94 135 ILE A O 1
ATOM 1029 N N . ASP A 1 136 ? -1.207 -7.820 19.051 1.00 95.94 136 ASP A N 1
ATOM 1030 C CA . ASP A 1 136 ? -1.771 -8.549 20.186 1.00 95.94 136 ASP A CA 1
ATOM 1031 C C . ASP A 1 136 ? -3.296 -8.695 20.037 1.00 95.94 136 ASP A C 1
ATOM 1033 O O . ASP A 1 136 ? -3.977 -7.752 19.641 1.00 95.94 136 ASP A O 1
ATOM 1037 N N . GLU A 1 137 ? -3.847 -9.859 20.383 1.00 93.94 137 GLU A N 1
ATOM 1038 C CA . GLU A 1 137 ? -5.278 -10.165 20.268 1.00 93.94 137 GLU A CA 1
ATOM 1039 C C . GLU A 1 137 ? -6.158 -9.115 20.968 1.00 93.94 137 GLU A C 1
ATOM 1041 O O . GLU A 1 137 ? -7.198 -8.725 20.432 1.00 93.94 137 GLU A O 1
ATOM 1046 N N . ARG A 1 138 ? -5.713 -8.586 22.118 1.00 94.69 138 ARG A N 1
ATOM 1047 C CA . ARG A 1 138 ? -6.449 -7.544 22.860 1.00 94.69 138 ARG A CA 1
ATOM 1048 C C . ARG A 1 138 ? -6.627 -6.246 22.066 1.00 94.69 138 ARG A C 1
ATOM 1050 O O . ARG A 1 138 ? -7.566 -5.501 22.312 1.00 94.69 138 ARG A O 1
ATOM 1057 N N . CYS A 1 139 ? -5.742 -5.971 21.106 1.00 96.31 139 CYS A N 1
ATOM 1058 C CA . CYS A 1 139 ? -5.796 -4.772 20.268 1.00 96.31 139 CYS A CA 1
ATOM 1059 C C . CYS A 1 139 ? -6.920 -4.820 19.227 1.00 96.31 139 CYS A C 1
ATOM 1061 O O . CYS A 1 139 ? -7.173 -3.820 18.559 1.00 96.31 139 CYS A O 1
ATOM 1063 N N . PHE A 1 140 ? -7.572 -5.973 19.060 1.00 96.31 140 PHE A N 1
ATOM 1064 C CA . PHE A 1 140 ? -8.750 -6.117 18.213 1.00 96.31 140 PHE A CA 1
ATOM 1065 C C . PHE A 1 140 ? -10.068 -6.034 18.999 1.00 96.31 140 PHE A C 1
ATOM 1067 O O . PHE A 1 140 ? -11.130 -6.212 18.406 1.00 96.31 140 PHE A O 1
ATOM 1074 N N . ASP A 1 141 ? -10.020 -5.778 20.309 1.00 97.44 141 ASP A N 1
ATOM 1075 C CA . ASP A 1 141 ? -11.209 -5.546 21.126 1.00 97.44 141 ASP A CA 1
ATOM 1076 C C . ASP A 1 141 ? -11.695 -4.094 20.993 1.00 97.44 141 ASP A C 1
ATOM 1078 O O . ASP A 1 141 ? -10.937 -3.137 21.162 1.00 97.44 141 ASP A O 1
ATOM 1082 N N . GLU A 1 142 ? -12.981 -3.914 20.692 1.00 96.88 142 GLU A N 1
ATOM 1083 C CA . GLU A 1 142 ? -13.546 -2.582 20.463 1.00 96.88 142 GLU A CA 1
ATOM 1084 C C . GLU A 1 142 ? -13.564 -1.723 21.732 1.00 96.88 142 GLU A C 1
ATOM 1086 O O . GLU A 1 142 ? -13.335 -0.514 21.643 1.00 96.88 142 GLU A O 1
ATOM 1091 N N . HIS A 1 143 ? -13.815 -2.307 22.909 1.00 96.56 143 HIS A N 1
ATOM 1092 C CA . HIS A 1 143 ? -13.810 -1.539 24.155 1.00 96.56 143 HIS A CA 1
ATOM 1093 C C . HIS A 1 143 ? -12.416 -0.981 24.425 1.00 96.56 143 HIS A C 1
ATOM 1095 O O . HIS A 1 143 ? -12.279 0.223 24.644 1.00 96.56 143 HIS A O 1
ATOM 1101 N N . TYR A 1 144 ? -11.392 -1.820 24.283 1.00 97.44 144 TYR A N 1
ATOM 1102 C CA . TYR A 1 144 ? -9.997 -1.416 24.391 1.00 97.44 144 TYR A CA 1
ATOM 1103 C C . TYR A 1 144 ? -9.634 -0.306 23.393 1.00 97.44 144 TYR A C 1
ATOM 1105 O O . TYR A 1 144 ? -9.066 0.720 23.772 1.00 97.44 144 TYR A O 1
ATOM 1113 N N . LEU A 1 145 ? -10.022 -0.447 22.122 1.00 97.56 145 LEU A N 1
ATOM 1114 C CA . LEU A 1 145 ? -9.780 0.588 21.113 1.00 97.56 145 LEU A CA 1
ATOM 1115 C C . LEU A 1 145 ? -10.482 1.907 21.449 1.00 97.56 145 LEU A C 1
ATOM 1117 O O . LEU A 1 145 ? -9.901 2.977 21.267 1.00 97.56 145 LEU A O 1
ATOM 1121 N N . ARG A 1 146 ? -11.718 1.857 21.955 1.00 97.19 146 ARG A N 1
ATOM 1122 C CA . ARG A 1 146 ? -12.454 3.056 22.377 1.00 97.19 146 ARG A CA 1
ATOM 1123 C C . ARG A 1 146 ? -11.841 3.707 23.610 1.00 97.19 146 ARG A C 1
ATOM 1125 O O . ARG A 1 146 ? -11.856 4.934 23.681 1.00 97.19 146 ARG A O 1
ATOM 1132 N N . ASP A 1 147 ? -11.274 2.939 24.534 1.00 97.12 147 ASP A N 1
ATOM 1133 C CA . ASP A 1 147 ? -10.505 3.471 25.663 1.00 97.12 147 ASP A CA 1
ATOM 1134 C C . ASP A 1 147 ? -9.286 4.259 25.159 1.00 97.12 147 ASP A C 1
ATOM 1136 O O . ASP A 1 147 ? -9.136 5.432 25.505 1.00 97.12 147 ASP A O 1
ATOM 1140 N N . LEU A 1 148 ? -8.504 3.687 24.235 1.00 97.19 148 LEU A N 1
ATOM 1141 C CA . LEU A 1 148 ? -7.371 4.383 23.611 1.00 97.19 148 LEU A CA 1
ATOM 1142 C C . LEU A 1 148 ? -7.796 5.648 22.848 1.00 97.19 148 LEU A C 1
ATOM 1144 O O . LEU A 1 148 ? -7.107 6.670 22.887 1.00 97.19 148 LEU A O 1
ATOM 1148 N N . ILE A 1 149 ? -8.944 5.615 22.161 1.00 97.25 149 ILE A N 1
ATOM 1149 C CA . ILE A 1 149 ? -9.482 6.808 21.494 1.00 97.25 149 ILE A CA 1
ATOM 1150 C C . ILE A 1 149 ? -9.847 7.884 22.521 1.00 97.25 149 ILE A C 1
ATOM 1152 O O . ILE A 1 149 ? -9.581 9.054 22.262 1.00 97.25 149 ILE A O 1
ATOM 1156 N N . ARG A 1 150 ? -10.419 7.535 23.683 1.00 96.88 150 ARG A N 1
ATOM 1157 C CA . ARG A 1 150 ? -10.751 8.531 24.720 1.00 96.88 150 ARG A CA 1
ATOM 1158 C C . ARG A 1 150 ? -9.521 9.265 25.239 1.00 96.88 150 ARG A C 1
ATOM 1160 O O . ARG A 1 150 ? -9.643 10.429 25.599 1.00 96.88 150 ARG A O 1
ATOM 1167 N N . GLU A 1 151 ? -8.360 8.623 25.247 1.00 94.62 151 GLU A N 1
ATOM 1168 C CA . GLU A 1 151 ? -7.101 9.268 25.625 1.00 94.62 151 GLU A CA 1
ATOM 1169 C C . GLU A 1 151 ? -6.553 10.177 24.515 1.00 94.62 151 GLU A C 1
ATOM 1171 O O . GLU A 1 151 ? -6.062 11.271 24.794 1.00 94.62 151 GLU A O 1
ATOM 1176 N N . ALA A 1 152 ? -6.641 9.745 23.253 1.00 93.44 152 ALA A N 1
ATOM 1177 C CA . ALA A 1 152 ? -6.023 10.444 22.124 1.00 93.44 152 ALA A CA 1
ATOM 1178 C C . ALA A 1 152 ? -6.901 11.544 21.494 1.00 93.44 152 ALA A C 1
ATOM 1180 O O . ALA A 1 152 ? -6.379 12.560 21.034 1.00 93.44 152 ALA A O 1
ATOM 1181 N N . ALA A 1 153 ? -8.213 11.318 21.422 1.00 94.50 153 ALA A N 1
ATOM 1182 C CA . ALA A 1 153 ? -9.212 12.180 20.788 1.00 94.50 153 ALA A CA 1
ATOM 1183 C C . ALA A 1 153 ? -10.615 11.903 21.382 1.00 94.50 153 ALA A C 1
ATOM 1185 O O . ALA A 1 153 ? -11.441 11.222 20.753 1.00 94.50 153 ALA A O 1
ATOM 1186 N N . PRO A 1 154 ? -10.899 12.401 22.604 1.00 93.88 154 PRO A N 1
ATOM 1187 C CA . PRO A 1 154 ? -12.148 12.139 23.323 1.00 93.88 154 PRO A CA 1
ATOM 1188 C C . PRO A 1 154 ? -13.411 12.429 22.506 1.00 93.88 154 PRO A C 1
ATOM 1190 O O . PRO A 1 154 ? -14.407 11.715 22.615 1.00 93.88 154 PRO A O 1
ATOM 1193 N N . GLU A 1 155 ? -13.366 13.448 21.649 1.00 94.25 155 GLU A N 1
ATOM 1194 C CA . GLU A 1 155 ? -14.475 13.885 20.804 1.00 94.25 155 GLU A CA 1
ATOM 1195 C C . GLU A 1 155 ? -14.871 12.865 19.725 1.00 94.25 155 GLU A C 1
ATOM 1197 O O . GLU A 1 155 ? -15.965 12.951 19.171 1.00 94.25 155 GLU A O 1
ATOM 1202 N N . LYS A 1 156 ? -14.009 11.880 19.441 1.00 92.75 156 LYS A N 1
ATOM 1203 C CA . LYS A 1 156 ? -14.240 10.830 18.436 1.00 92.75 156 LYS A CA 1
ATOM 1204 C C . LYS A 1 156 ? -14.599 9.475 19.042 1.00 92.75 156 LYS A C 1
ATOM 1206 O O . LYS A 1 156 ? -14.950 8.558 18.304 1.00 92.75 156 LYS A O 1
ATOM 1211 N N . ALA A 1 157 ? -14.562 9.332 20.367 1.00 92.25 157 ALA A N 1
ATOM 1212 C CA . ALA A 1 157 ? -14.699 8.040 21.042 1.00 92.25 157 ALA A CA 1
ATOM 1213 C C . ALA A 1 157 ? -16.056 7.345 20.840 1.00 92.25 157 ALA A C 1
ATOM 1215 O O . ALA A 1 157 ? -16.142 6.120 20.935 1.00 92.25 157 ALA A O 1
ATOM 1216 N N . THR A 1 158 ? -17.115 8.107 20.559 1.00 93.31 158 THR A N 1
ATOM 1217 C CA . THR A 1 158 ? -18.477 7.596 20.331 1.00 93.31 158 THR A CA 1
ATOM 1218 C C . THR A 1 158 ? -18.853 7.511 18.853 1.00 93.31 158 THR A C 1
ATOM 1220 O O . THR A 1 158 ? -19.954 7.065 18.534 1.00 93.31 158 THR A O 1
ATOM 1223 N N . ALA A 1 159 ? -17.960 7.908 17.940 1.00 95.56 159 ALA A N 1
ATOM 1224 C CA . ALA A 1 159 ? -18.205 7.772 16.511 1.00 95.56 159 ALA A CA 1
ATOM 1225 C C . ALA A 1 159 ? -18.364 6.290 16.134 1.00 95.56 159 ALA A C 1
ATOM 1227 O O . ALA A 1 159 ? -17.708 5.414 16.710 1.00 95.56 159 ALA A O 1
ATOM 1228 N N . SER A 1 160 ? -19.224 6.011 15.152 1.00 95.00 160 SER A N 1
ATOM 1229 C CA . SER A 1 160 ? -19.391 4.659 14.607 1.00 95.00 160 SER A CA 1
ATOM 1230 C C . SER A 1 160 ? -18.106 4.182 13.930 1.00 95.00 160 SER A C 1
ATOM 1232 O O . SER A 1 160 ? -17.627 3.098 14.243 1.00 95.00 160 SER A O 1
ATOM 1234 N N . ARG A 1 161 ? -17.503 5.034 13.087 1.00 96.50 161 ARG A N 1
ATOM 1235 C CA . ARG A 1 161 ? -16.202 4.816 12.433 1.00 96.50 161 ARG A CA 1
ATOM 1236 C C . ARG A 1 161 ? -15.199 5.890 12.873 1.00 96.50 161 ARG A C 1
ATOM 1238 O O . ARG A 1 161 ? -15.048 6.899 12.187 1.00 96.50 161 ARG A O 1
ATOM 1245 N N . PRO A 1 162 ? -14.559 5.752 14.047 1.00 97.62 162 PRO A N 1
ATOM 1246 C CA . PRO A 1 162 ? -13.638 6.771 14.548 1.00 97.62 162 PRO A CA 1
ATOM 1247 C C . PRO A 1 162 ? -12.372 6.909 13.691 1.00 97.62 162 PRO A C 1
ATOM 1249 O O . PRO A 1 162 ? -11.775 7.988 13.661 1.00 97.62 162 PRO A O 1
ATOM 1252 N N . PHE A 1 163 ? -11.956 5.845 12.995 1.00 98.44 163 PHE A N 1
ATOM 1253 C CA . PHE A 1 163 ? -10.719 5.822 12.223 1.00 98.44 163 PHE A CA 1
ATOM 1254 C C . PHE A 1 163 ? -10.966 6.100 10.745 1.00 98.44 163 PHE A C 1
ATOM 1256 O O . PHE A 1 163 ? -11.710 5.394 10.065 1.00 98.44 163 PHE A O 1
ATOM 1263 N N . ARG A 1 164 ? -10.239 7.075 10.198 1.00 98.25 164 ARG A N 1
ATOM 1264 C CA . ARG A 1 164 ? -10.249 7.322 8.754 1.00 98.25 164 ARG A CA 1
ATOM 1265 C C . ARG A 1 164 ? -9.496 6.232 7.988 1.00 98.25 164 ARG A C 1
ATOM 1267 O O . ARG A 1 164 ? -9.851 5.884 6.864 1.00 98.25 164 ARG A O 1
ATOM 1274 N N . LEU A 1 165 ? -8.432 5.706 8.588 1.00 98.62 165 LEU A N 1
ATOM 1275 C CA . LEU A 1 165 ? -7.602 4.660 8.005 1.00 98.62 165 LEU A CA 1
ATOM 1276 C C . LEU A 1 165 ? -7.057 3.759 9.112 1.00 98.62 165 LEU A C 1
ATOM 1278 O O . LEU A 1 165 ? -6.509 4.263 10.088 1.00 98.62 165 LEU A O 1
ATOM 1282 N N . ALA A 1 166 ? -7.124 2.445 8.931 1.00 98.75 166 ALA A N 1
ATOM 1283 C CA . ALA A 1 166 ? -6.236 1.520 9.624 1.00 98.75 166 ALA A CA 1
ATOM 1284 C C . ALA A 1 166 ? -5.056 1.162 8.720 1.00 98.75 166 ALA A C 1
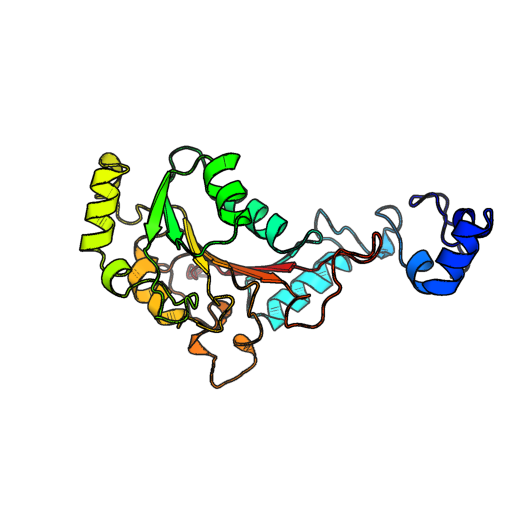ATOM 1286 O O . ALA A 1 166 ? -5.239 0.930 7.527 1.00 98.75 166 ALA A O 1
ATOM 1287 N N . VAL A 1 167 ? -3.845 1.110 9.268 1.00 98.62 167 VAL A N 1
ATOM 1288 C CA . VAL A 1 167 ? -2.650 0.671 8.541 1.00 98.62 167 VAL A CA 1
ATOM 1289 C C . VAL A 1 167 ? -2.076 -0.549 9.244 1.00 98.62 167 VAL A C 1
ATOM 1291 O O . VAL A 1 167 ? -1.504 -0.422 10.328 1.00 98.62 167 VAL A O 1
ATOM 1294 N N . ILE A 1 168 ? -2.223 -1.710 8.608 1.00 98.50 168 ILE A N 1
ATOM 1295 C CA . ILE A 1 168 ? -1.848 -3.021 9.146 1.00 98.50 168 ILE A CA 1
ATOM 1296 C C . ILE A 1 168 ? -0.756 -3.628 8.270 1.00 98.50 168 ILE A C 1
ATOM 1298 O O . ILE A 1 168 ? -0.873 -3.646 7.041 1.00 98.50 168 ILE A O 1
ATOM 1302 N N . GLN A 1 169 ? 0.311 -4.143 8.879 1.00 98.19 169 GLN A N 1
ATOM 1303 C CA . GLN A 1 169 ? 1.357 -4.836 8.137 1.00 98.19 169 GLN A CA 1
ATOM 1304 C C . GLN A 1 169 ? 0.962 -6.304 7.915 1.00 98.19 169 GLN A C 1
ATOM 1306 O O . GLN A 1 169 ? 1.244 -7.144 8.759 1.00 98.19 169 GLN A O 1
ATOM 1311 N N . LEU A 1 170 ? 0.348 -6.636 6.771 1.00 97.94 170 LEU A N 1
ATOM 1312 C CA . LEU A 1 170 ? -0.219 -7.974 6.504 1.00 97.94 170 LEU A CA 1
ATOM 1313 C C . LEU A 1 170 ? 0.783 -9.128 6.675 1.00 97.94 170 LEU A C 1
ATOM 1315 O O . LEU A 1 170 ? 0.421 -10.212 7.125 1.00 97.94 170 LEU A O 1
ATOM 1319 N N . GLY A 1 171 ? 2.034 -8.899 6.285 1.00 97.19 171 GLY A N 1
ATOM 1320 C CA . GLY A 1 171 ? 3.133 -9.837 6.474 1.00 97.19 171 GLY A CA 1
ATOM 1321 C C . GLY A 1 171 ? 4.297 -9.144 7.165 1.00 97.19 171 GLY A C 1
ATOM 1322 O O . GLY A 1 171 ? 4.869 -8.175 6.636 1.00 97.19 171 GLY A O 1
ATOM 1323 N N . THR A 1 172 ? 4.660 -9.625 8.350 1.00 97.69 172 THR A N 1
ATOM 1324 C CA . THR A 1 172 ? 5.854 -9.152 9.048 1.00 97.69 172 THR A CA 1
ATOM 1325 C C . THR A 1 172 ? 7.113 -9.644 8.339 1.00 97.69 172 THR A C 1
ATOM 1327 O O . THR A 1 172 ? 7.078 -10.560 7.517 1.00 97.69 172 THR A O 1
ATOM 1330 N N . TYR A 1 173 ? 8.250 -9.010 8.634 1.00 97.06 173 TYR A N 1
ATOM 1331 C CA . TYR A 1 173 ? 9.530 -9.415 8.047 1.00 97.06 173 TYR A CA 1
ATOM 1332 C C . TYR A 1 173 ? 9.866 -10.877 8.384 1.00 97.06 173 TYR A C 1
ATOM 1334 O O . TYR A 1 173 ? 10.350 -11.610 7.527 1.00 97.06 173 TYR A O 1
ATOM 1342 N N . ASP A 1 174 ? 9.568 -11.294 9.616 1.00 97.62 174 ASP A N 1
ATOM 1343 C CA . ASP A 1 174 ? 9.956 -12.597 10.165 1.00 97.62 174 ASP A CA 1
ATOM 1344 C C . ASP A 1 174 ? 8.925 -13.703 9.881 1.00 97.62 174 ASP A C 1
ATOM 1346 O O . ASP A 1 174 ? 8.959 -14.765 10.496 1.00 97.62 174 ASP A O 1
ATOM 1350 N N . GLY A 1 175 ? 8.004 -13.471 8.939 1.00 96.31 175 GLY A N 1
ATOM 1351 C CA . GLY A 1 175 ? 7.106 -14.504 8.421 1.00 96.31 175 GLY A CA 1
ATOM 1352 C C . GLY A 1 175 ? 5.800 -14.692 9.193 1.00 96.31 175 GLY A C 1
ATOM 1353 O O . GLY A 1 175 ? 5.123 -15.694 8.984 1.00 96.31 175 GLY A O 1
ATOM 1354 N N . THR A 1 176 ? 5.406 -13.744 10.051 1.00 97.62 176 THR A N 1
ATOM 1355 C CA . THR A 1 176 ? 4.043 -13.744 10.606 1.00 97.62 176 THR A CA 1
ATOM 1356 C C . THR A 1 176 ? 3.091 -13.119 9.591 1.00 97.62 176 THR A C 1
ATOM 1358 O O . THR A 1 176 ? 3.253 -11.953 9.231 1.00 97.62 176 THR A O 1
ATOM 1361 N N . VAL A 1 177 ? 2.107 -13.887 9.124 1.00 97.69 177 VAL A N 1
ATOM 1362 C CA . VAL A 1 177 ? 1.097 -13.438 8.156 1.00 97.69 177 VAL A CA 1
ATOM 1363 C C . VAL A 1 177 ? -0.272 -13.474 8.821 1.00 97.69 177 VAL A C 1
ATOM 1365 O O . VAL A 1 177 ? -0.637 -14.481 9.424 1.00 97.69 177 VAL A O 1
ATOM 1368 N N . TYR A 1 178 ? -1.019 -12.375 8.737 1.00 97.44 178 TYR A N 1
ATOM 1369 C CA . TYR A 1 178 ? -2.352 -12.302 9.336 1.00 97.44 178 TYR A CA 1
ATOM 1370 C C . TYR A 1 178 ? -3.390 -13.049 8.500 1.00 97.44 178 TYR A C 1
ATOM 1372 O O . TYR A 1 178 ? -3.278 -13.163 7.279 1.00 97.44 178 TYR A O 1
ATOM 1380 N N . ASN A 1 179 ? -4.461 -13.480 9.162 1.00 96.94 179 ASN A N 1
ATOM 1381 C CA . ASN A 1 179 ? -5.723 -13.773 8.500 1.00 96.94 179 ASN A CA 1
ATOM 1382 C C . ASN A 1 179 ? -6.430 -12.437 8.204 1.00 96.94 179 ASN A C 1
ATOM 1384 O O . ASN A 1 179 ? -6.846 -11.730 9.124 1.00 96.94 179 ASN A O 1
ATOM 1388 N N . ALA A 1 180 ? -6.535 -12.062 6.928 1.00 95.38 180 ALA A N 1
ATOM 1389 C CA . ALA A 1 180 ? -7.080 -10.764 6.540 1.00 95.38 180 ALA A CA 1
ATOM 1390 C C . ALA A 1 180 ? -8.585 -10.664 6.821 1.00 95.38 180 ALA A C 1
ATOM 1392 O O . ALA A 1 180 ? -9.056 -9.591 7.199 1.00 95.38 180 ALA A O 1
ATOM 1393 N N . ARG A 1 181 ? -9.322 -11.777 6.691 1.00 92.06 181 ARG A N 1
ATOM 1394 C CA . ARG A 1 181 ? -10.750 -11.854 7.032 1.00 92.06 181 ARG A CA 1
ATOM 1395 C C . ARG A 1 181 ? -10.973 -11.497 8.499 1.00 92.06 181 ARG A C 1
ATOM 1397 O O . ARG A 1 181 ? -11.735 -10.583 8.781 1.00 92.06 181 ARG A O 1
ATOM 1404 N N . GLN A 1 182 ? -10.237 -12.123 9.414 1.00 94.88 182 GLN A N 1
ATOM 1405 C CA . GLN A 1 182 ? -10.362 -11.843 10.849 1.00 94.88 182 GLN A CA 1
ATOM 1406 C C . GLN A 1 182 ? -10.053 -10.383 11.197 1.00 94.88 182 GLN A C 1
ATOM 1408 O O . GLN A 1 182 ? -10.725 -9.803 12.044 1.00 94.88 182 GLN A O 1
ATOM 1413 N N . VAL A 1 183 ? -9.062 -9.770 10.541 1.00 97.12 183 VAL A N 1
ATOM 1414 C CA . VAL A 1 183 ? -8.770 -8.342 10.744 1.00 97.12 183 VAL A CA 1
ATOM 1415 C C . VAL A 1 183 ? -9.960 -7.484 10.306 1.00 97.12 183 VAL A C 1
ATOM 1417 O O . VAL A 1 183 ? -10.395 -6.621 11.063 1.00 97.12 183 VAL A O 1
ATOM 1420 N N . VAL A 1 184 ? -10.511 -7.724 9.113 1.00 95.94 184 VAL A N 1
ATOM 1421 C CA . VAL A 1 184 ? -11.674 -6.969 8.615 1.00 95.94 184 VAL A CA 1
ATOM 1422 C C . VAL A 1 184 ? -12.891 -7.170 9.516 1.00 95.94 184 VAL A C 1
ATOM 1424 O O . VAL A 1 184 ? -13.528 -6.187 9.876 1.00 95.94 184 VAL A O 1
ATOM 1427 N N . ASP A 1 185 ? -13.173 -8.395 9.948 1.00 95.12 185 ASP A N 1
ATOM 1428 C CA . ASP A 1 185 ? -14.353 -8.684 10.767 1.00 95.12 185 ASP A CA 1
ATOM 1429 C C . ASP A 1 185 ? -14.272 -8.037 12.161 1.00 95.12 185 ASP A C 1
ATOM 1431 O O . ASP A 1 185 ? -15.293 -7.633 12.711 1.00 95.12 185 ASP A O 1
ATOM 1435 N N . LYS A 1 186 ? -13.069 -7.922 12.743 1.00 96.56 186 LYS A N 1
ATOM 1436 C CA . LYS A 1 186 ? -12.894 -7.378 14.099 1.00 96.56 186 LYS A CA 1
ATOM 1437 C C . LYS A 1 186 ? -12.804 -5.855 14.167 1.00 96.56 186 LYS A C 1
ATOM 1439 O O . LYS A 1 186 ? -13.257 -5.276 15.146 1.00 96.56 186 LYS A O 1
ATOM 1444 N N . ILE A 1 187 ? -12.177 -5.203 13.184 1.00 97.12 187 ILE A N 1
ATOM 1445 C CA . ILE A 1 187 ? -11.938 -3.743 13.224 1.00 97.12 187 ILE A CA 1
ATOM 1446 C C . ILE A 1 187 ? -12.501 -2.988 12.020 1.00 97.12 187 ILE A C 1
ATOM 1448 O O . ILE A 1 187 ? -12.439 -1.756 11.977 1.00 97.12 187 ILE A O 1
ATOM 1452 N N . GLY A 1 188 ? -13.038 -3.693 11.025 1.00 96.50 188 GLY A N 1
ATOM 1453 C CA . GLY A 1 188 ? -13.497 -3.093 9.780 1.00 96.50 188 GLY A CA 1
ATOM 1454 C C . GLY A 1 188 ? -14.616 -2.089 9.991 1.00 96.50 188 GLY A C 1
ATOM 1455 O O . GLY A 1 188 ? -14.549 -0.998 9.430 1.00 96.50 188 GLY A O 1
ATOM 1456 N N . HIS A 1 189 ? -15.580 -2.392 10.860 1.00 96.19 189 HIS A N 1
ATOM 1457 C CA . HIS A 1 189 ? -16.705 -1.508 11.175 1.00 96.19 189 HIS A CA 1
ATOM 1458 C C . HIS A 1 189 ? -16.301 -0.210 11.882 1.00 96.19 189 HIS A C 1
ATOM 1460 O O . HIS A 1 189 ? -17.107 0.712 11.917 1.00 96.19 189 HIS A O 1
ATOM 1466 N N . LEU A 1 190 ? -15.071 -0.102 12.397 1.00 97.75 190 LEU A N 1
ATOM 1467 C CA . LEU A 1 190 ? -14.537 1.107 13.039 1.00 97.75 190 LEU A CA 1
ATOM 1468 C C . LEU A 1 190 ? -13.746 2.010 12.077 1.00 97.75 190 LEU A C 1
ATOM 1470 O O . LEU A 1 190 ? -13.362 3.121 12.454 1.00 97.75 190 LEU A O 1
ATOM 1474 N N . CYS A 1 191 ? -13.472 1.547 10.855 1.00 97.81 191 CYS A N 1
ATOM 1475 C CA . CYS A 1 191 ? -12.536 2.191 9.935 1.00 97.81 191 CYS A CA 1
ATOM 1476 C C . CYS A 1 191 ? -13.198 2.513 8.597 1.00 97.81 191 CYS A C 1
ATOM 1478 O O . CYS A 1 191 ? -13.811 1.637 8.005 1.00 97.81 191 CYS A O 1
ATOM 1480 N N . ASP A 1 192 ? -13.040 3.712 8.038 1.00 96.75 192 ASP A N 1
ATOM 1481 C CA . ASP A 1 192 ? -13.504 3.961 6.657 1.00 96.75 192 ASP A CA 1
ATOM 1482 C C . ASP A 1 192 ? -12.728 3.110 5.637 1.00 96.75 192 ASP A C 1
ATOM 1484 O O . ASP A 1 192 ? -13.293 2.569 4.683 1.00 96.75 192 ASP A O 1
ATOM 1488 N N . TYR A 1 193 ? -11.414 2.998 5.848 1.00 98.12 193 TYR A N 1
ATOM 1489 C CA . TYR A 1 193 ? -10.502 2.250 4.992 1.00 98.12 193 TYR A CA 1
ATOM 1490 C C . TYR A 1 193 ? -9.501 1.437 5.810 1.00 98.12 193 TYR A C 1
ATOM 1492 O O . TYR A 1 193 ? -9.084 1.852 6.892 1.00 98.12 193 TYR A O 1
ATOM 1500 N N . ILE A 1 194 ? -9.038 0.321 5.247 1.00 98.38 194 ILE A N 1
ATOM 1501 C CA . ILE A 1 194 ? -7.889 -0.438 5.750 1.00 98.38 194 ILE A CA 1
ATOM 1502 C C . ILE A 1 194 ? -6.829 -0.516 4.652 1.00 98.38 194 ILE A C 1
ATOM 1504 O O . ILE A 1 194 ? -7.094 -0.975 3.543 1.00 98.38 194 ILE A O 1
ATOM 1508 N N . LEU A 1 195 ? -5.614 -0.077 4.970 1.00 98.38 195 LEU A N 1
ATOM 1509 C CA . LEU A 1 195 ? -4.413 -0.304 4.180 1.00 98.38 195 LEU A CA 1
ATOM 1510 C C . LEU A 1 195 ? -3.657 -1.510 4.744 1.00 98.38 195 LEU A C 1
ATOM 1512 O O . LEU A 1 195 ? -3.048 -1.427 5.810 1.00 98.38 195 LEU A O 1
ATOM 1516 N N . PHE A 1 196 ? -3.633 -2.596 3.978 1.00 98.38 196 PHE A N 1
ATOM 1517 C CA . PHE A 1 196 ? -2.745 -3.729 4.204 1.00 98.38 196 PHE A CA 1
ATOM 1518 C C . PHE A 1 196 ? -1.398 -3.480 3.511 1.00 98.38 196 PHE A C 1
ATOM 1520 O O . PHE A 1 196 ? -1.260 -3.666 2.294 1.00 98.38 196 PHE A O 1
ATOM 1527 N N . ASP A 1 197 ? -0.383 -3.072 4.280 1.00 97.94 197 ASP A N 1
ATOM 1528 C CA . ASP A 1 197 ? 1.000 -3.015 3.794 1.00 97.94 197 ASP A CA 1
ATOM 1529 C C . ASP A 1 197 ? 1.533 -4.442 3.652 1.00 97.94 197 ASP A C 1
ATOM 1531 O O . ASP A 1 197 ? 1.973 -5.092 4.602 1.00 97.94 197 ASP A O 1
ATOM 1535 N N . SER A 1 198 ? 1.455 -4.928 2.422 1.00 97.00 198 SER A N 1
ATOM 1536 C CA . SER A 1 198 ? 1.721 -6.305 2.023 1.00 97.00 198 SER A CA 1
ATOM 1537 C C . SER A 1 198 ? 3.058 -6.403 1.297 1.00 97.00 198 SER A C 1
ATOM 1539 O O . SER A 1 198 ? 3.267 -7.267 0.452 1.00 97.00 198 SER A O 1
ATOM 1541 N N . ALA A 1 199 ? 3.999 -5.495 1.587 1.00 94.75 199 ALA A N 1
ATOM 1542 C CA . ALA A 1 199 ? 5.267 -5.447 0.873 1.00 94.75 199 ALA A CA 1
ATOM 1543 C C . ALA A 1 199 ? 6.063 -6.759 0.954 1.00 94.75 199 ALA A C 1
ATOM 1545 O O . ALA A 1 199 ? 6.798 -7.062 0.018 1.00 94.75 199 ALA A O 1
ATOM 1546 N N . TRP A 1 200 ? 5.968 -7.489 2.066 1.00 96.44 200 TRP A N 1
ATOM 1547 C CA . TRP A 1 200 ? 6.640 -8.776 2.263 1.00 96.44 200 TRP A CA 1
ATOM 1548 C C . TRP A 1 200 ? 5.858 -9.974 1.737 1.00 96.44 200 TRP A C 1
ATOM 1550 O O . TRP A 1 200 ? 6.386 -11.068 1.777 1.00 96.44 200 TRP A O 1
ATOM 1560 N N . VAL A 1 201 ? 4.638 -9.790 1.243 1.00 95.94 201 VAL A N 1
ATOM 1561 C CA . VAL A 1 201 ? 3.804 -10.872 0.712 1.00 95.94 201 VAL A CA 1
ATOM 1562 C C . VAL A 1 201 ? 3.256 -10.448 -0.659 1.00 95.94 201 VAL A C 1
ATOM 1564 O O . VAL A 1 201 ? 3.970 -9.804 -1.434 1.00 95.94 201 VAL A O 1
ATOM 1567 N N . GLY A 1 202 ? 2.034 -10.836 -1.001 1.00 92.62 202 GLY A N 1
ATOM 1568 C CA . GLY A 1 202 ? 1.377 -10.632 -2.290 1.00 92.62 202 GLY A CA 1
ATOM 1569 C C . GLY A 1 202 ? 1.266 -11.916 -3.115 1.00 92.62 202 GLY A C 1
ATOM 1570 O O . GLY A 1 202 ? 0.669 -11.910 -4.188 1.00 92.62 202 GLY A O 1
ATOM 1571 N N . TYR A 1 203 ? 1.885 -13.011 -2.672 1.00 95.44 203 TYR A N 1
ATOM 1572 C CA . TYR A 1 203 ? 1.743 -14.333 -3.289 1.00 95.44 203 TYR A CA 1
ATOM 1573 C C . TYR A 1 203 ? 0.690 -15.197 -2.596 1.00 95.44 203 TYR A C 1
ATOM 1575 O O . TYR A 1 203 ? 0.284 -16.205 -3.167 1.00 95.44 203 TYR A O 1
ATOM 1583 N N . GLU A 1 204 ? 0.230 -14.815 -1.401 1.00 96.12 204 GLU A N 1
ATOM 1584 C CA . GLU A 1 204 ? -0.772 -15.557 -0.633 1.00 96.12 204 GLU A CA 1
ATOM 1585 C C . GLU A 1 204 ? -2.080 -15.727 -1.414 1.00 96.12 204 GLU A C 1
ATOM 1587 O O . GLU A 1 204 ? -2.706 -16.777 -1.340 1.00 96.12 204 GLU A O 1
ATOM 1592 N N . GLN A 1 205 ? -2.420 -14.759 -2.271 1.00 94.69 205 GLN A N 1
ATOM 1593 C CA . GLN A 1 205 ? -3.550 -14.838 -3.199 1.00 94.69 205 GLN A CA 1
ATOM 1594 C C . GLN A 1 205 ? -3.484 -16.036 -4.163 1.00 94.69 205 GLN A C 1
ATOM 1596 O O . GLN A 1 205 ? -4.515 -16.521 -4.624 1.00 94.69 205 GLN A O 1
ATOM 1601 N N . PHE A 1 206 ? -2.280 -16.499 -4.502 1.00 95.88 206 PHE A N 1
ATOM 1602 C CA . PHE A 1 206 ? -2.057 -17.546 -5.503 1.00 95.88 206 PHE A CA 1
ATOM 1603 C C . PHE A 1 206 ? -1.729 -18.907 -4.879 1.00 95.88 206 PHE A C 1
ATOM 1605 O O . PHE A 1 206 ? -1.495 -19.873 -5.605 1.00 95.88 206 PHE A O 1
ATOM 1612 N N . ILE A 1 207 ? -1.704 -18.997 -3.547 1.00 97.38 207 ILE A N 1
ATOM 1613 C CA . ILE A 1 207 ? -1.445 -20.232 -2.810 1.00 97.38 207 ILE A CA 1
ATOM 1614 C C . ILE A 1 207 ? -2.737 -20.610 -2.076 1.00 97.38 207 ILE A C 1
ATOM 1616 O O . ILE A 1 207 ? -3.069 -19.949 -1.096 1.00 97.38 207 ILE A O 1
ATOM 1620 N N . PRO A 1 208 ? -3.457 -21.678 -2.482 1.00 95.88 208 PRO A N 1
ATOM 1621 C CA . PRO A 1 208 ? -4.766 -22.014 -1.910 1.00 95.88 208 PRO A CA 1
ATOM 1622 C C . PRO A 1 208 ? -4.789 -22.135 -0.380 1.00 95.88 208 PRO A C 1
ATOM 1624 O O . PRO A 1 208 ? -5.737 -21.696 0.258 1.00 95.88 208 PRO A O 1
ATOM 1627 N N . MET A 1 209 ? -3.718 -22.663 0.221 1.00 96.94 209 MET A N 1
ATOM 1628 C CA . MET A 1 209 ? -3.571 -22.784 1.679 1.00 96.94 209 MET A CA 1
ATOM 1629 C C . MET A 1 209 ? -3.536 -21.427 2.410 1.00 96.94 209 MET A C 1
ATOM 1631 O O . MET A 1 209 ? -3.798 -21.373 3.604 1.00 96.94 209 MET A O 1
ATOM 1635 N N . MET A 1 210 ? -3.194 -20.339 1.716 1.00 96.44 210 MET A N 1
ATOM 1636 C CA . MET A 1 210 ? -3.068 -18.994 2.283 1.00 96.44 210 MET A CA 1
ATOM 1637 C C . MET A 1 210 ? -4.189 -18.049 1.825 1.00 96.44 210 MET A C 1
ATOM 1639 O O . MET A 1 210 ? -4.080 -16.841 2.027 1.00 96.44 210 MET A O 1
ATOM 1643 N N . ALA A 1 211 ? -5.258 -18.564 1.207 1.00 90.88 211 ALA A N 1
ATOM 1644 C CA . ALA A 1 211 ? -6.315 -17.737 0.623 1.00 90.88 211 ALA A CA 1
ATOM 1645 C C . ALA A 1 211 ? -6.940 -16.760 1.640 1.00 90.88 211 ALA A C 1
ATOM 1647 O O . ALA A 1 211 ? -7.146 -15.591 1.314 1.00 90.88 211 ALA A O 1
ATOM 1648 N N . ASP A 1 212 ? -7.134 -17.199 2.888 1.00 90.75 212 ASP A N 1
ATOM 1649 C CA . ASP A 1 212 ? -7.690 -16.380 3.978 1.00 90.75 212 ASP A CA 1
ATOM 1650 C C . ASP A 1 212 ? -6.774 -15.222 4.411 1.00 90.75 212 ASP A C 1
ATOM 1652 O O . ASP A 1 212 ? -7.213 -14.253 5.037 1.00 90.75 212 ASP A O 1
ATOM 1656 N N . CYS A 1 213 ? -5.487 -15.293 4.072 1.00 95.38 213 CYS A N 1
ATOM 1657 C CA . CYS A 1 213 ? -4.544 -14.202 4.288 1.00 95.38 213 CYS A CA 1
ATOM 1658 C C . CYS A 1 213 ? -4.687 -13.100 3.233 1.00 95.38 213 CYS A C 1
ATOM 1660 O O . CYS A 1 213 ? -4.165 -12.010 3.445 1.00 95.38 213 CYS A O 1
ATOM 1662 N N . SER A 1 214 ? -5.362 -13.345 2.103 1.00 96.19 214 SER A N 1
ATOM 1663 C CA . SER A 1 214 ? -5.437 -12.366 1.021 1.00 96.19 214 SER A CA 1
ATOM 1664 C C . SER A 1 214 ? -6.627 -11.411 1.189 1.00 96.19 214 SER A C 1
ATOM 1666 O O . SER A 1 214 ? -7.775 -11.810 0.976 1.00 96.19 214 SER A O 1
ATOM 1668 N N . PRO A 1 215 ? -6.400 -10.113 1.465 1.00 94.94 215 PRO A N 1
ATOM 1669 C CA . PRO A 1 215 ? -7.485 -9.136 1.580 1.00 94.94 215 PRO A CA 1
ATOM 1670 C C . PRO A 1 215 ? -8.225 -8.887 0.252 1.00 94.94 215 PRO A C 1
ATOM 1672 O O . PRO A 1 215 ? -9.349 -8.388 0.254 1.00 94.94 215 PRO A O 1
ATOM 1675 N N . LEU A 1 216 ? -7.619 -9.233 -0.891 1.00 94.56 216 LEU A N 1
ATOM 1676 C CA . LEU A 1 216 ? -8.222 -9.055 -2.217 1.00 94.56 216 LEU A CA 1
ATOM 1677 C C . LEU A 1 216 ? -9.156 -10.204 -2.614 1.00 94.56 216 LEU A C 1
ATOM 1679 O O . LEU A 1 216 ? -9.936 -10.047 -3.550 1.00 94.56 216 LEU A O 1
ATOM 1683 N N . LEU A 1 217 ? -9.107 -11.343 -1.920 1.00 94.50 217 LEU A N 1
ATOM 1684 C CA . LEU A 1 217 ? -10.023 -12.467 -2.150 1.00 94.50 217 LEU A CA 1
ATOM 1685 C C . LEU A 1 217 ? -11.282 -12.408 -1.281 1.00 94.50 217 LEU A C 1
ATOM 1687 O O . LEU A 1 217 ? -12.205 -13.186 -1.500 1.00 94.50 217 LEU A O 1
ATOM 1691 N N . LEU A 1 218 ? -11.337 -11.487 -0.317 1.00 91.25 218 LEU A N 1
ATOM 1692 C CA . LEU A 1 218 ? -12.490 -11.331 0.563 1.00 91.25 218 LEU A CA 1
ATOM 1693 C C . LEU A 1 218 ? -13.752 -11.003 -0.242 1.00 91.25 218 LEU A C 1
ATOM 1695 O O . LEU A 1 218 ? -13.686 -10.377 -1.292 1.00 91.25 218 LEU A O 1
ATOM 1699 N N . GLU A 1 219 ? -14.929 -11.350 0.255 1.00 89.94 219 GLU A N 1
ATOM 1700 C CA . GLU A 1 219 ? -16.197 -10.774 -0.204 1.00 89.94 219 GLU A CA 1
ATOM 1701 C C . GLU A 1 219 ? -16.570 -9.617 0.727 1.00 89.94 219 GLU A C 1
ATOM 1703 O O . GLU A 1 219 ? -16.463 -9.763 1.944 1.00 89.94 219 GLU A O 1
ATOM 1708 N N . LEU A 1 220 ? -16.922 -8.457 0.159 1.00 88.50 220 LEU A N 1
ATOM 1709 C CA . LEU A 1 220 ? -17.206 -7.237 0.924 1.00 88.50 220 LEU A CA 1
ATOM 1710 C C . LEU A 1 220 ? -18.648 -6.780 0.707 1.00 88.50 220 LEU A C 1
ATOM 1712 O O . LEU A 1 220 ? -19.129 -6.657 -0.427 1.00 88.50 220 LEU A O 1
ATOM 1716 N N . THR A 1 221 ? -19.297 -6.466 1.815 1.00 89.88 221 THR A N 1
ATOM 1717 C CA . THR A 1 221 ? -20.618 -5.850 1.925 1.00 89.88 221 THR A CA 1
ATOM 1718 C C . THR A 1 221 ? -20.498 -4.319 1.985 1.00 89.88 221 THR A C 1
ATOM 1720 O O . THR A 1 221 ? -19.390 -3.813 2.159 1.00 89.88 221 THR A O 1
ATOM 1723 N N . PRO A 1 222 ? -21.597 -3.552 1.838 1.00 88.31 222 PRO A N 1
ATOM 1724 C CA . PRO A 1 222 ? -21.584 -2.094 2.005 1.00 88.31 222 PRO A CA 1
ATOM 1725 C C . PRO A 1 222 ? -21.059 -1.596 3.362 1.00 88.31 222 PRO A C 1
ATOM 1727 O O . PRO A 1 222 ? -20.569 -0.471 3.432 1.00 88.31 222 PRO A O 1
ATOM 1730 N N . ASP A 1 223 ? -21.181 -2.405 4.419 1.00 87.50 223 ASP A N 1
ATOM 1731 C CA . ASP A 1 223 ? -20.804 -2.028 5.788 1.00 87.50 223 ASP A CA 1
ATOM 1732 C C . ASP A 1 223 ? -19.301 -2.236 6.069 1.00 87.50 223 ASP A C 1
ATOM 1734 O O . ASP A 1 223 ? -18.742 -1.675 7.024 1.00 87.50 223 ASP A O 1
ATOM 1738 N N . ASP A 1 224 ? -18.625 -2.995 5.203 1.00 92.88 224 ASP A N 1
ATOM 1739 C CA . ASP A 1 224 ? -17.190 -3.254 5.270 1.00 92.88 224 ASP A CA 1
ATOM 1740 C C . ASP A 1 224 ? -16.354 -2.020 4.873 1.00 92.88 224 ASP A C 1
ATOM 1742 O O . ASP A 1 224 ? -16.799 -1.154 4.116 1.00 92.88 224 ASP A O 1
ATOM 1746 N N . PRO A 1 225 ? -15.106 -1.906 5.362 1.00 95.19 225 PRO A N 1
ATOM 1747 C CA . PRO A 1 225 ? -14.207 -0.828 4.968 1.00 95.19 225 PRO A CA 1
ATOM 1748 C C . PRO A 1 225 ? -13.772 -0.952 3.503 1.00 95.19 225 PRO A C 1
ATOM 1750 O O . PRO A 1 225 ? -13.664 -2.043 2.938 1.00 95.19 225 PRO A O 1
ATOM 1753 N N . GLY A 1 226 ? -13.394 0.176 2.899 1.00 95.25 226 GLY A N 1
ATOM 1754 C CA . GLY A 1 226 ? -12.630 0.138 1.655 1.00 95.25 226 GLY A CA 1
ATOM 1755 C C . GLY A 1 226 ? -11.237 -0.456 1.893 1.00 95.25 226 GLY A C 1
ATOM 1756 O O . GLY A 1 226 ? -10.542 -0.075 2.834 1.00 95.25 226 GLY A O 1
ATOM 1757 N N . ILE A 1 227 ? -10.791 -1.361 1.027 1.00 96.75 227 ILE A N 1
ATOM 1758 C CA . ILE A 1 227 ? -9.506 -2.049 1.183 1.00 96.75 227 ILE A CA 1
ATOM 1759 C C . ILE A 1 227 ? -8.480 -1.478 0.209 1.00 96.75 227 ILE A C 1
ATOM 1761 O O . ILE A 1 227 ? -8.711 -1.430 -1.000 1.00 96.75 227 ILE A O 1
ATOM 1765 N N . PHE A 1 228 ? -7.319 -1.102 0.739 1.00 97.50 228 PHE A N 1
ATOM 1766 C CA . PHE A 1 228 ? -6.106 -0.830 -0.020 1.00 97.50 228 PHE A CA 1
ATOM 1767 C C . PHE A 1 228 ? -5.041 -1.878 0.285 1.00 97.50 228 PHE A C 1
ATOM 1769 O O . PHE A 1 228 ? -4.830 -2.254 1.434 1.00 97.50 228 PHE A O 1
ATOM 1776 N N . VAL A 1 229 ? -4.313 -2.298 -0.744 1.00 97.88 229 VAL A N 1
ATOM 1777 C CA . VAL A 1 229 ? -3.183 -3.221 -0.615 1.00 97.88 229 VAL A CA 1
ATOM 1778 C C . VAL A 1 229 ? -1.991 -2.632 -1.338 1.00 97.88 229 VAL A C 1
ATOM 1780 O O . VAL A 1 229 ? -2.072 -2.331 -2.532 1.00 97.88 229 VAL A O 1
ATOM 1783 N N . THR A 1 230 ? -0.872 -2.476 -0.634 1.00 96.88 230 THR A N 1
ATOM 1784 C CA . THR A 1 230 ? 0.398 -2.078 -1.247 1.00 96.88 230 THR A CA 1
ATOM 1785 C C . THR A 1 230 ? 1.390 -3.229 -1.192 1.00 96.88 230 THR A C 1
ATOM 1787 O O . THR A 1 230 ? 1.690 -3.760 -0.130 1.00 96.88 230 THR A O 1
ATOM 1790 N N . GLN A 1 231 ? 1.952 -3.609 -2.342 1.00 93.69 231 GLN A N 1
ATOM 1791 C CA . GLN A 1 231 ? 2.871 -4.750 -2.423 1.00 93.69 231 GLN A CA 1
ATOM 1792 C C . GLN A 1 231 ? 4.131 -4.440 -3.230 1.00 93.69 231 GLN A C 1
ATOM 1794 O O . GLN A 1 231 ? 4.093 -3.857 -4.317 1.00 93.69 231 GLN A O 1
ATOM 1799 N N . SER A 1 232 ? 5.284 -4.828 -2.688 1.00 93.31 232 SER A N 1
ATOM 1800 C CA . SER A 1 232 ? 6.583 -4.633 -3.324 1.00 93.31 232 SER A CA 1
ATOM 1801 C C . SER A 1 232 ? 6.873 -5.803 -4.254 1.00 93.31 232 SER A C 1
ATOM 1803 O O . SER A 1 232 ? 7.491 -6.781 -3.843 1.00 93.31 232 SER A O 1
ATOM 1805 N N . VAL A 1 233 ? 6.533 -5.652 -5.535 1.00 91.12 233 VAL A N 1
ATOM 1806 C CA . VAL A 1 233 ? 6.724 -6.719 -6.535 1.00 91.12 233 VAL A CA 1
ATOM 1807 C C . VAL A 1 233 ? 8.184 -7.199 -6.589 1.00 91.12 233 VAL A C 1
ATOM 1809 O O . VAL A 1 233 ? 8.468 -8.368 -6.767 1.00 91.12 233 VAL A O 1
ATOM 1812 N N . HIS A 1 234 ? 9.146 -6.312 -6.348 1.00 86.88 234 HIS A N 1
ATOM 1813 C CA . HIS A 1 234 ? 10.578 -6.632 -6.365 1.00 86.88 234 HIS A CA 1
ATOM 1814 C C . HIS A 1 234 ? 11.120 -7.368 -5.124 1.00 86.88 234 HIS A C 1
ATOM 1816 O O . HIS A 1 234 ? 12.334 -7.560 -5.049 1.00 86.88 234 HIS A O 1
ATOM 1822 N N . LYS A 1 235 ? 10.298 -7.646 -4.102 1.00 88.12 235 LYS A N 1
ATOM 1823 C CA . LYS A 1 235 ? 10.747 -8.350 -2.889 1.00 88.12 235 LYS A CA 1
ATOM 1824 C C . LYS A 1 235 ? 10.607 -9.862 -3.045 1.00 88.12 235 LYS A C 1
ATOM 1826 O O . LYS A 1 235 ? 11.619 -10.548 -3.057 1.00 88.12 235 LYS A O 1
ATOM 1831 N N . GLN A 1 236 ? 9.375 -10.355 -3.168 1.00 89.81 236 GLN A N 1
ATOM 1832 C CA . GLN A 1 236 ? 9.072 -11.792 -3.270 1.00 89.81 236 GLN A CA 1
ATOM 1833 C C . GLN A 1 236 ? 8.191 -12.140 -4.485 1.00 89.81 236 GLN A C 1
ATOM 1835 O O . GLN A 1 236 ? 7.678 -13.247 -4.583 1.00 89.81 236 GLN A O 1
ATOM 1840 N N . GLN A 1 237 ? 8.035 -11.213 -5.434 1.00 89.00 237 GLN A N 1
ATOM 1841 C CA . GLN A 1 237 ? 7.429 -11.469 -6.744 1.00 89.00 237 GLN A CA 1
ATOM 1842 C C . GLN A 1 237 ? 8.459 -11.167 -7.855 1.00 89.00 237 GLN A C 1
ATOM 1844 O O . GLN A 1 237 ? 9.625 -10.848 -7.598 1.00 89.00 237 GLN A O 1
ATOM 1849 N N . ALA A 1 238 ? 8.047 -11.270 -9.119 1.00 86.25 238 ALA A N 1
ATOM 1850 C CA . ALA A 1 238 ? 8.904 -10.972 -10.262 1.00 86.25 238 ALA A CA 1
ATOM 1851 C C . ALA A 1 238 ? 8.892 -9.466 -10.587 1.00 86.25 238 ALA A C 1
ATOM 1853 O O . ALA A 1 238 ? 8.062 -8.982 -11.356 1.00 86.25 238 ALA A O 1
ATOM 1854 N N . GLY A 1 239 ? 9.821 -8.703 -10.002 1.00 73.56 239 GLY A N 1
ATOM 1855 C CA . GLY A 1 239 ? 9.938 -7.263 -10.242 1.00 73.56 239 GLY A CA 1
ATOM 1856 C C . GLY A 1 239 ? 11.359 -6.730 -10.079 1.00 73.56 239 GLY A C 1
ATOM 1857 O O . GLY A 1 239 ? 12.155 -7.235 -9.293 1.00 73.56 239 GLY A O 1
ATOM 1858 N N . SER A 1 240 ? 11.702 -5.674 -10.814 1.00 62.47 240 SER A N 1
ATOM 1859 C CA . SER A 1 240 ? 13.044 -5.079 -10.750 1.00 62.47 240 SER A CA 1
ATOM 1860 C C . SER A 1 240 ? 13.249 -4.153 -9.545 1.00 62.47 240 SER A C 1
ATOM 1862 O O . SER A 1 240 ? 12.344 -3.435 -9.118 1.00 62.47 240 SER A O 1
ATOM 1864 N N . HIS A 1 241 ? 14.475 -4.126 -9.006 1.00 47.91 241 HIS A N 1
ATOM 1865 C CA . HIS A 1 241 ? 14.862 -3.252 -7.893 1.00 47.91 241 HIS A CA 1
ATOM 1866 C C . HIS A 1 241 ? 15.290 -1.842 -8.356 1.00 47.91 241 HIS A C 1
ATOM 1868 O O . HIS A 1 241 ? 15.897 -1.675 -9.407 1.00 47.91 241 HIS A O 1
ATOM 1874 N N . ARG A 1 242 ? 15.107 -0.832 -7.485 1.00 46.25 242 ARG A N 1
ATOM 1875 C CA . ARG A 1 242 ? 15.406 0.614 -7.683 1.00 46.25 242 ARG A CA 1
ATOM 1876 C C . ARG A 1 242 ? 16.852 0.932 -8.095 1.00 46.25 242 ARG A C 1
ATOM 1878 O O . ARG A 1 242 ? 17.141 2.065 -8.457 1.00 46.25 242 ARG A O 1
ATOM 1885 N N . ARG A 1 243 ? 17.794 -0.009 -7.998 1.00 32.28 243 ARG A N 1
ATOM 1886 C CA . ARG A 1 243 ? 19.226 0.297 -8.148 1.00 32.28 243 ARG A CA 1
ATOM 1887 C C . ARG A 1 243 ? 19.652 0.602 -9.590 1.00 32.28 243 ARG A C 1
ATOM 1889 O O . ARG A 1 243 ? 20.758 1.092 -9.773 1.00 32.28 243 ARG A O 1
ATOM 1896 N N . ARG A 1 244 ? 18.795 0.381 -10.595 1.00 33.03 244 ARG A N 1
ATOM 1897 C CA . ARG A 1 244 ? 19.052 0.788 -11.985 1.00 33.03 244 ARG A CA 1
ATOM 1898 C C . ARG A 1 244 ? 18.190 2.008 -12.315 1.00 33.03 244 ARG A C 1
ATOM 1900 O O . ARG A 1 244 ? 16.969 1.913 -12.292 1.00 33.03 244 ARG A O 1
ATOM 1907 N N . ARG A 1 245 ? 18.824 3.154 -12.607 1.00 32.28 245 ARG A N 1
ATOM 1908 C CA . ARG A 1 245 ? 18.165 4.445 -12.918 1.00 32.28 245 ARG A CA 1
ATOM 1909 C C . ARG A 1 245 ? 17.128 4.362 -14.058 1.00 32.28 245 ARG A C 1
ATOM 1911 O O . ARG A 1 245 ? 16.274 5.234 -14.133 1.00 32.28 245 ARG A O 1
ATOM 1918 N N . SER A 1 246 ? 17.163 3.302 -14.863 1.00 29.73 246 SER A N 1
ATOM 1919 C CA . SER A 1 246 ? 16.283 3.042 -16.007 1.00 29.73 246 SER A CA 1
ATOM 1920 C C . SER A 1 246 ? 15.237 1.931 -15.789 1.00 29.73 246 SER A C 1
ATOM 1922 O O . SER A 1 246 ? 14.340 1.794 -16.612 1.00 29.73 246 SER A O 1
ATOM 1924 N N . ILE A 1 247 ? 15.276 1.160 -14.687 1.00 29.05 247 ILE A N 1
ATOM 1925 C CA . ILE A 1 247 ? 14.280 0.104 -14.412 1.00 29.05 247 ILE A CA 1
ATOM 1926 C C . ILE A 1 247 ? 13.626 0.345 -13.051 1.00 29.05 247 ILE A C 1
ATOM 1928 O O . ILE A 1 247 ? 14.247 0.244 -11.991 1.00 29.05 247 ILE A O 1
ATOM 1932 N N . LYS A 1 248 ? 12.351 0.724 -13.091 1.00 32.38 248 LYS A N 1
ATOM 1933 C CA . LYS A 1 248 ? 11.611 1.250 -11.943 1.00 32.38 248 LYS A CA 1
ATOM 1934 C C . LYS A 1 248 ? 10.973 0.122 -11.110 1.00 32.38 248 LYS A C 1
ATOM 1936 O O . LYS A 1 248 ? 10.537 -0.888 -11.655 1.00 32.38 248 LYS A O 1
ATOM 1941 N N . LYS A 1 249 ? 10.902 0.297 -9.780 1.00 42.28 249 LYS A N 1
ATOM 1942 C CA . LYS A 1 249 ? 10.239 -0.657 -8.866 1.00 42.28 249 LYS A CA 1
ATOM 1943 C C . LYS A 1 249 ? 8.744 -0.576 -9.097 1.00 42.28 249 LYS A C 1
ATOM 1945 O O . LYS A 1 249 ? 8.160 0.388 -8.627 1.00 42.28 249 LYS A O 1
ATOM 1950 N N . ILE A 1 250 ? 8.130 -1.567 -9.729 1.00 52.53 250 ILE A N 1
ATOM 1951 C CA . ILE A 1 250 ? 6.670 -1.633 -9.799 1.00 52.53 250 ILE A CA 1
ATOM 1952 C C . ILE A 1 250 ? 6.156 -2.049 -8.418 1.00 52.53 250 ILE A C 1
ATOM 1954 O O . ILE A 1 250 ? 6.602 -3.030 -7.829 1.00 52.53 250 ILE A O 1
ATOM 1958 N N . THR A 1 251 ? 5.283 -1.230 -7.853 1.00 57.56 251 THR A N 1
ATOM 1959 C CA . THR A 1 251 ? 4.447 -1.549 -6.698 1.00 57.56 251 THR A CA 1
ATOM 1960 C C . THR A 1 251 ? 3.017 -1.464 -7.178 1.00 57.56 251 THR A C 1
ATOM 1962 O O . THR A 1 251 ? 2.657 -0.492 -7.844 1.00 57.56 251 THR A O 1
ATOM 1965 N N . ILE A 1 252 ? 2.231 -2.478 -6.852 1.00 63.38 252 ILE A N 1
ATOM 1966 C CA . ILE A 1 252 ? 0.798 -2.488 -7.110 1.00 63.38 252 ILE A CA 1
ATOM 1967 C C . ILE A 1 252 ? 0.136 -1.885 -5.877 1.00 63.38 252 ILE A C 1
ATOM 1969 O O . ILE A 1 252 ? 0.341 -2.369 -4.764 1.00 63.38 252 ILE A O 1
ATOM 1973 N N . CYS A 1 253 ? -0.581 -0.784 -6.085 1.00 62.94 253 CYS A N 1
A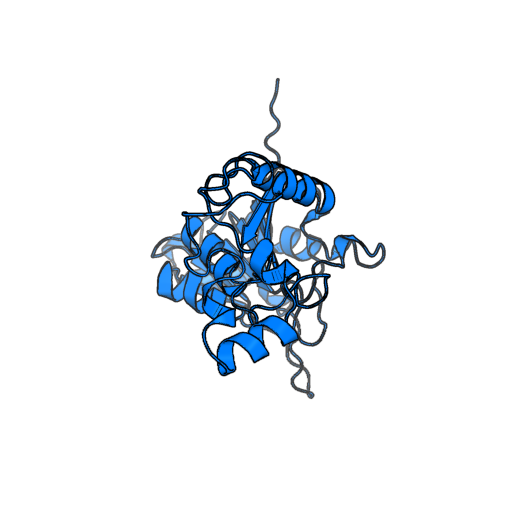TOM 1974 C CA . CYS A 1 253 ? -1.602 -0.327 -5.154 1.00 62.94 253 CYS A CA 1
ATOM 1975 C C . CYS A 1 253 ? -2.941 -0.814 -5.701 1.00 62.94 253 CYS A C 1
ATOM 1977 O O . CYS A 1 253 ? -3.380 -0.326 -6.747 1.00 62.94 253 CYS A O 1
ATOM 1979 N N . ALA A 1 254 ? -3.523 -1.811 -5.044 1.00 64.62 254 ALA A N 1
ATOM 1980 C CA . ALA A 1 254 ? -4.829 -2.357 -5.371 1.00 64.62 254 ALA A CA 1
ATOM 1981 C C . ALA A 1 254 ? -5.871 -1.753 -4.431 1.00 64.62 254 ALA A C 1
ATOM 1983 O O . ALA A 1 254 ? -5.625 -1.643 -3.231 1.00 64.62 254 ALA A O 1
ATOM 1984 N N . ALA A 1 255 ? -7.009 -1.344 -4.983 1.00 67.31 255 ALA A N 1
ATOM 1985 C CA . ALA A 1 255 ? -8.127 -0.818 -4.213 1.00 67.31 255 ALA A CA 1
ATOM 1986 C C . ALA A 1 255 ? -9.377 -1.649 -4.487 1.00 67.31 255 ALA A C 1
ATOM 1988 O O . ALA A 1 255 ? -9.646 -1.979 -5.647 1.00 67.31 255 ALA A O 1
ATOM 1989 N N . ARG A 1 256 ? -10.138 -1.939 -3.433 1.00 70.12 256 ARG A N 1
ATOM 1990 C CA . ARG A 1 256 ? -11.457 -2.558 -3.520 1.00 70.12 256 ARG A CA 1
ATOM 1991 C C . ARG A 1 256 ? -12.448 -1.786 -2.663 1.00 70.12 256 ARG A C 1
ATOM 1993 O O . ARG A 1 256 ? -12.167 -1.494 -1.501 1.00 70.12 256 ARG A O 1
ATOM 2000 N N . ARG A 1 257 ? -13.583 -1.405 -3.241 1.00 70.94 257 ARG A N 1
ATOM 2001 C CA . ARG A 1 257 ? -14.675 -0.766 -2.502 1.00 70.94 257 ARG A CA 1
ATOM 2002 C C . ARG A 1 257 ? -15.617 -1.826 -1.945 1.00 70.94 257 ARG A C 1
ATOM 2004 O O . ARG A 1 257 ? -15.865 -2.841 -2.591 1.00 70.94 257 ARG A O 1
ATOM 2011 N N . ALA A 1 258 ? -16.175 -1.540 -0.775 1.00 65.00 258 ALA A N 1
ATOM 2012 C CA . ALA A 1 258 ? -17.414 -2.150 -0.324 1.00 65.00 258 ALA A CA 1
ATOM 2013 C C . ALA A 1 258 ? -18.463 -2.033 -1.442 1.00 65.00 258 ALA A C 1
ATOM 2015 O O . ALA A 1 258 ? -18.644 -0.955 -2.022 1.00 65.00 258 ALA A O 1
ATOM 2016 N N . SER A 1 259 ? -19.079 -3.152 -1.823 1.00 46.06 259 SER A N 1
ATOM 2017 C CA . SER A 1 259 ? -20.026 -3.163 -2.935 1.00 46.06 259 SER A CA 1
ATOM 2018 C C . SER A 1 259 ? -21.244 -2.310 -2.574 1.00 46.06 259 SER A C 1
ATOM 2020 O O . SER A 1 259 ? -21.997 -2.645 -1.672 1.00 46.06 259 SER A O 1
ATOM 2022 N N . VAL A 1 260 ? -21.475 -1.196 -3.273 1.00 39.72 260 VAL A N 1
ATOM 2023 C CA . VAL A 1 260 ? -22.803 -0.571 -3.266 1.00 39.72 260 VAL A CA 1
ATOM 2024 C C . VAL A 1 260 ? -23.628 -1.391 -4.244 1.00 39.72 260 VAL A C 1
ATOM 2026 O O . VAL A 1 260 ? -23.286 -1.428 -5.427 1.00 39.72 260 VAL A O 1
ATOM 2029 N N . ARG A 1 261 ? -24.690 -2.065 -3.782 1.00 30.45 261 ARG A N 1
ATOM 2030 C CA . ARG A 1 261 ? -25.704 -2.606 -4.698 1.00 30.45 261 ARG A CA 1
ATOM 2031 C C . ARG A 1 261 ? -26.173 -1.452 -5.581 1.00 30.45 261 ARG A C 1
ATOM 2033 O O . ARG A 1 261 ? -26.935 -0.601 -5.134 1.00 30.45 261 ARG A O 1
ATOM 2040 N N . THR A 1 262 ? -25.733 -1.416 -6.833 1.00 28.67 262 THR A N 1
ATOM 2041 C CA . THR A 1 262 ? -26.452 -0.683 -7.866 1.00 28.67 262 THR A CA 1
ATOM 2042 C C . THR A 1 262 ? -27.750 -1.441 -8.082 1.00 28.67 262 THR A C 1
ATOM 2044 O O . THR A 1 262 ? -27.776 -2.456 -8.771 1.00 28.67 262 THR A O 1
ATOM 2047 N N . SER A 1 263 ? -28.813 -0.998 -7.418 1.00 30.27 263 SER A N 1
ATOM 2048 C CA . SER A 1 263 ? -30.169 -1.281 -7.862 1.00 30.27 263 SER A CA 1
ATOM 2049 C C . SER A 1 263 ? -30.347 -0.621 -9.230 1.00 30.27 263 SER A C 1
ATOM 2051 O O . SER A 1 263 ? -30.438 0.606 -9.314 1.00 30.27 263 SER A O 1
ATOM 2053 N N . GLY A 1 264 ? -30.328 -1.434 -10.281 1.00 31.45 264 GLY A N 1
ATOM 2054 C CA . GLY A 1 264 ? -30.612 -1.057 -11.660 1.00 31.45 264 GLY A CA 1
ATOM 2055 C C . GLY A 1 264 ? -30.972 -2.296 -12.452 1.00 31.45 264 GLY A C 1
ATOM 2056 O O . GLY A 1 264 ? -30.152 -3.239 -12.421 1.00 31.45 264 GLY A O 1
#

pLDDT: mean 88.29, std 16.1, range [28.67, 98.75]

Radius of gyration: 21.58 Å; chains: 1; bounding box: 66×40×62 Å